Protein 4WNO (pdb70)

CATH classification: 3.30.200.20 (+1 more: 1.10.510.10)

InterPro domains:
  IPR000719 Protein kinase domain [PF00069] (17-278)
  IPR000719 Protein kinase domain [PS50011] (16-278)
  IPR000719 Protein kinase domain [SM00220] (16-278)
  IPR008271 Serine/threonine-protein kinase, active site [PS00108] (134-146)
  IPR011009 Protein kinase-like domain superfamily [SSF56112] (16-325)
  IPR016237 Serine/threonine-protein kinase, Ulk1/Ulk2 [PIRSF000580] (1-1050)
  IPR017441 Protein kinase, ATP binding site [PS00107] (22-46)
  IPR022708 Serine/threonine-protein kinase Atg1-like, tMIT domain [PF12063] (876-960)
  IPR045269 Serine/threonine-protein kinase Atg1-like [PTHR24348] (6-987)
  IPR048941 ATG1-like, MIT domain 2 [PF21127] (972-1044)

Solvent-accessible surface area: 13856 Å² total

Structure (mmCIF, N/CA/C/O backbone):
data_4WNO
#
_entry.id   4WNO
#
_cell.length_a   66.780
_cell.length_b   66.780
_cell.length_c   116.230
_cell.angle_alpha   90.00
_cell.angle_beta   90.00
_cell.angle_gamma   90.00
#
_symmetry.space_group_name_H-M   'P 42 21 2'
#
loop_
_entity.id
_entity.type
_entity.pdbx_description
1 polymer 'Serine/threonine-protein kinase ULK1'
2 non-polymer N~2~-(4-aminophenyl)-N~4~-(5-cyclopropyl-1H-pyrazol-3-yl)quinazoline-2,4-diamine
3 wa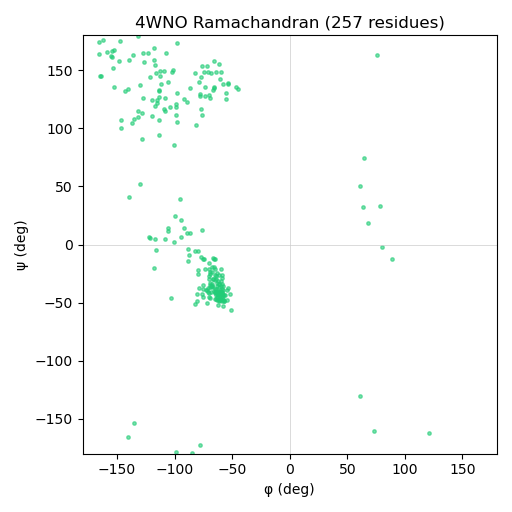ter water
#
loop_
_atom_site.group_PDB
_atom_site.id
_atom_site.type_symbol
_atom_site.label_atom_id
_atom_site.label_alt_id
_atom_site.label_comp_id
_atom_site.label_asym_id
_atom_site.label_entity_id
_atom_site.label_seq_id
_atom_site.pdbx_PDB_ins_code
_atom_site.Cartn_x
_atom_site.Cartn_y
_atom_site.Cartn_z
_atom_site.occupancy
_atom_site.B_iso_or_equiv
_atom_site.auth_seq_id
_atom_site.auth_comp_id
_atom_site.auth_asym_id
_atom_site.auth_atom_id
_atom_site.pdbx_PDB_model_num
ATOM 1 N N . THR A 1 12 ? 1.959 -55.075 -3.996 1.00 39.32 8 THR A N 1
ATOM 2 C CA . THR A 1 12 ? 0.802 -55.143 -4.889 1.00 38.02 8 THR A CA 1
ATOM 3 C C . THR A 1 12 ? -0.509 -55.088 -4.123 1.00 35.54 8 THR A C 1
ATOM 4 O O . THR A 1 12 ? -0.730 -55.867 -3.191 1.00 37.87 8 THR A O 1
ATOM 8 N N . GLU A 1 13 ? -1.384 -54.176 -4.529 1.00 31.86 9 GLU A N 1
ATOM 9 C CA . GLU A 1 13 ? -2.673 -54.025 -3.874 1.00 30.32 9 GLU A CA 1
ATOM 10 C C . GLU A 1 13 ? -3.798 -54.430 -4.813 1.00 27.15 9 GLU A C 1
ATOM 11 O O . GLU A 1 13 ? -3.720 -54.230 -6.026 1.00 23.66 9 GLU A O 1
ATOM 17 N N . THR A 1 14 ? -4.838 -55.024 -4.248 1.00 27.90 10 THR A N 1
ATOM 18 C CA . THR A 1 14 ? -5.936 -55.508 -5.058 1.00 26.03 10 THR A CA 1
ATOM 19 C C . THR A 1 14 ? -7.241 -54.858 -4.629 1.00 24.25 10 THR A C 1
ATOM 20 O O . THR A 1 14 ? -7.471 -54.592 -3.444 1.00 27.25 10 THR A O 1
ATOM 24 N N . VAL A 1 15 ? -8.080 -54.597 -5.617 1.00 20.19 11 VAL A N 1
ATOM 25 C CA . VAL A 1 15 ? -9.425 -54.097 -5.406 1.00 18.03 11 VAL A CA 1
ATOM 26 C C . VAL A 1 15 ? -10.339 -54.860 -6.348 1.00 16.86 11 VAL A C 1
ATOM 27 O O . VAL A 1 15 ? -10.331 -54.624 -7.550 1.00 18.22 11 VAL A O 1
ATOM 31 N N . GLY A 1 16 ? -11.105 -55.804 -5.807 1.00 20.68 12 GLY A N 1
ATOM 32 C CA . GLY A 1 16 ? -11.946 -56.616 -6.662 1.00 21.08 12 GLY A CA 1
ATOM 33 C C . GLY A 1 16 ? -11.104 -57.392 -7.662 1.00 19.73 12 GLY A C 1
ATOM 34 O O . GLY A 1 16 ? -10.128 -58.054 -7.291 1.00 24.12 12 GLY A O 1
ATOM 35 N N . LYS A 1 17 ? -11.492 -57.304 -8.924 1.00 19.80 13 LYS A N 1
ATOM 36 C CA . LYS A 1 17 ? -10.816 -58.016 -9.998 1.00 23.40 13 LYS A CA 1
ATOM 37 C C . LYS A 1 17 ? -9.631 -57.231 -10.545 1.00 19.04 13 LYS A C 1
ATOM 38 O O . LYS A 1 17 ? -9.068 -57.605 -11.570 1.00 22.07 13 LYS A O 1
ATOM 44 N N . PHE A 1 18 ? -9.256 -56.148 -9.862 1.00 16.95 14 PHE A N 1
ATOM 45 C CA . PHE A 1 18 ? -8.166 -55.286 -10.324 1.00 15.85 14 PHE A CA 1
ATOM 46 C C . PHE A 1 18 ? -6.993 -55.233 -9.351 1.00 20.14 14 PHE A C 1
ATOM 47 O O . PHE A 1 18 ? -7.136 -55.530 -8.164 1.00 19.57 14 PHE A O 1
ATOM 55 N N . GLU A 1 19 ? -5.828 -54.857 -9.863 1.00 20.21 15 GLU A N 1
ATOM 56 C CA . GLU A 1 19 ? -4.644 -54.723 -9.033 1.00 20.53 15 GLU A CA 1
ATOM 57 C C . GLU A 1 19 ? -3.854 -53.485 -9.441 1.00 20.95 15 GLU A C 1
ATOM 58 O O . GLU A 1 19 ? -4.008 -52.972 -10.556 1.00 18.70 15 GLU A O 1
ATOM 64 N N . PHE A 1 20 ? -3.026 -53.007 -8.518 1.00 19.79 16 PHE A N 1
ATOM 65 C CA . PHE A 1 20 ? -2.222 -51.816 -8.743 1.00 19.71 16 PHE A CA 1
ATOM 66 C C . PHE A 1 20 ? -1.145 -51.731 -7.674 1.00 24.10 16 PHE A C 1
ATOM 67 O O . PHE A 1 20 ? -1.122 -52.526 -6.733 1.00 24.45 16 PHE A O 1
ATOM 75 N N . SER A 1 21 ? -0.265 -50.751 -7.821 1.00 28.45 17 SER A N 1
ATOM 76 C CA . SER A 1 21 ? 0.791 -50.501 -6.853 1.00 32.66 17 SER A CA 1
ATOM 77 C C . SER A 1 21 ? 1.190 -49.043 -6.928 1.00 32.73 17 SER A C 1
ATOM 78 O O . SER A 1 21 ? 0.848 -48.351 -7.882 1.00 33.52 17 SER A O 1
ATOM 81 N N . ARG A 1 22 ? 1.932 -48.582 -5.933 1.00 31.72 18 ARG A N 1
ATOM 82 C CA . ARG A 1 22 ? 2.399 -47.211 -5.933 1.00 35.46 18 ARG A CA 1
ATOM 83 C C . ARG A 1 22 ? 3.564 -47.022 -6.899 1.00 34.72 18 ARG A C 1
ATOM 84 O O . ARG A 1 22 ? 4.228 -45.993 -6.875 1.00 40.56 18 ARG A O 1
ATOM 92 N N . LYS A 1 23 ? 3.805 -48.011 -7.756 1.00 33.13 19 LYS A N 1
ATOM 93 C CA . LYS A 1 23 ? 4.928 -47.952 -8.693 1.00 39.11 19 LYS A CA 1
ATOM 94 C C . LYS A 1 23 ? 4.726 -46.895 -9.777 1.00 34.93 19 LYS A C 1
ATOM 95 O O . LYS A 1 23 ? 5.641 -46.125 -10.081 1.00 37.29 19 LYS A O 1
ATOM 101 N N . ASP A 1 24 ? 3.536 -46.867 -10.367 1.00 30.53 20 ASP A N 1
ATOM 102 C CA . ASP A 1 24 ? 3.283 -45.963 -11.481 1.00 31.22 20 ASP A CA 1
ATOM 103 C C . ASP A 1 24 ? 2.266 -44.896 -11.103 1.00 26.06 20 ASP A C 1
ATOM 104 O O . ASP A 1 24 ? 1.056 -45.098 -11.198 1.00 26.11 20 ASP A O 1
ATOM 109 N N . LEU A 1 25 ? 2.784 -43.759 -10.666 1.00 28.56 21 LEU A N 1
ATOM 110 C CA . LEU A 1 25 ? 1.971 -42.612 -10.302 1.00 25.99 21 LEU A CA 1
ATOM 111 C C . LEU A 1 25 ? 1.473 -41.884 -11.540 1.00 24.86 21 LEU A C 1
ATOM 112 O O . LEU A 1 25 ? 2.274 -41.360 -12.325 1.00 27.76 21 LEU A O 1
ATOM 117 N N . ILE A 1 26 ? 0.160 -41.857 -11.717 1.00 23.92 22 ILE A N 1
ATOM 118 C CA . ILE A 1 26 ? -0.452 -41.122 -12.811 1.00 25.91 22 ILE A CA 1
ATOM 119 C C . ILE A 1 26 ? -0.542 -39.653 -12.442 1.00 30.92 22 ILE A C 1
ATOM 120 O O . ILE A 1 26 ? -0.259 -38.771 -13.253 1.00 33.97 22 ILE A O 1
ATOM 125 N N . GLY A 1 27 ? -0.926 -39.396 -11.201 1.00 27.01 23 GLY A N 1
ATOM 126 C CA . GLY A 1 27 ? -1.065 -38.037 -10.728 1.00 29.62 23 GLY A CA 1
ATOM 127 C C . GLY A 1 27 ? -1.147 -37.959 -9.220 1.00 28.23 23 GLY A C 1
ATOM 128 O O . GLY A 1 27 ? -1.710 -38.839 -8.556 1.00 25.38 23 GLY A O 1
ATOM 129 N N . HIS A 1 28 ? -0.567 -36.896 -8.680 1.00 31.80 24 HIS A N 1
ATOM 130 C CA . HIS A 1 28 ? -0.613 -36.633 -7.254 1.00 30.10 24 HIS A CA 1
ATOM 131 C C . HIS A 1 28 ? -1.400 -35.349 -7.023 1.00 32.07 24 HIS A C 1
ATOM 132 O O . HIS A 1 28 ? -1.054 -34.299 -7.569 1.00 37.54 24 HIS A O 1
ATOM 139 N N . GLY A 1 29 ? -2.480 -35.439 -6.251 1.00 27.89 25 GLY A N 1
ATOM 140 C CA . GLY A 1 29 ? -3.283 -34.272 -5.926 1.00 26.45 25 GLY A CA 1
ATOM 141 C C . GLY A 1 29 ? -3.467 -34.152 -4.426 1.00 25.72 25 GLY A C 1
ATOM 142 O O . GLY A 1 29 ? -3.231 -35.117 -3.698 1.00 23.63 25 GLY A O 1
ATOM 143 N N . ALA A 1 30 ? -3.901 -32.980 -3.968 1.00 25.66 26 ALA A N 1
ATOM 144 C CA . ALA A 1 30 ? -4.129 -32.766 -2.541 1.00 26.56 26 ALA A CA 1
ATOM 145 C C . ALA A 1 30 ? -5.172 -33.731 -1.977 1.00 25.15 26 ALA A C 1
ATOM 146 O O . ALA A 1 30 ? -5.090 -34.129 -0.816 1.00 26.36 26 ALA A O 1
ATOM 148 N N . PHE A 1 31 ? -6.134 -34.128 -2.804 1.00 20.61 27 PHE A N 1
ATOM 149 C CA . PHE A 1 31 ? -7.279 -34.882 -2.303 1.00 19.26 27 PHE A CA 1
ATOM 150 C C . PHE A 1 31 ? -7.445 -36.239 -2.957 1.00 16.13 27 PHE A C 1
ATOM 151 O O . PHE A 1 31 ? -8.426 -36.939 -2.709 1.00 17.86 27 PHE A O 1
ATOM 159 N N . ALA A 1 32 ? -6.480 -36.612 -3.789 1.00 16.84 28 ALA A N 1
ATOM 160 C CA . ALA A 1 32 ? -6.430 -37.959 -4.336 1.00 15.82 28 ALA A CA 1
ATOM 161 C C . ALA A 1 32 ? -5.079 -38.245 -4.950 1.00 16.56 28 ALA A C 1
ATOM 162 O O . ALA A 1 32 ? -4.463 -37.368 -5.554 1.00 18.37 28 ALA A O 1
ATOM 164 N N A VAL A 1 33 ? -4.625 -39.483 -4.801 0.57 16.29 29 VAL A N 1
ATOM 165 N N B VAL A 1 33 ? -4.610 -39.476 -4.798 0.43 16.40 29 VAL A N 1
ATOM 166 C CA A VAL A 1 33 ? -3.436 -39.955 -5.499 0.57 17.59 29 VAL A CA 1
ATOM 167 C CA B VAL A 1 33 ? -3.430 -39.916 -5.530 0.43 17.64 29 VAL A CA 1
ATOM 168 C C A VAL A 1 33 ? -3.862 -41.050 -6.466 0.57 17.29 29 VAL A C 1
ATOM 169 C C B VAL A 1 33 ? -3.844 -41.046 -6.461 0.43 17.29 29 VAL A C 1
ATOM 170 O O A VAL A 1 33 ? -4.591 -41.966 -6.083 0.57 18.42 29 VAL A O 1
ATOM 171 O O B VAL A 1 33 ? -4.550 -41.972 -6.055 0.43 18.10 29 VAL A O 1
ATOM 178 N N . VAL A 1 34 ? -3.411 -40.962 -7.713 1.00 16.15 30 VAL A N 1
ATOM 179 C CA . VAL A 1 34 ? -3.903 -41.866 -8.749 1.00 15.57 30 VAL A CA 1
ATOM 180 C C . VAL A 1 34 ? -2.777 -42.735 -9.296 1.00 16.04 30 VAL A C 1
ATOM 181 O O . VAL A 1 34 ? -1.755 -42.222 -9.732 1.00 17.41 30 VAL A O 1
ATOM 185 N N . PHE A 1 35 ? -2.965 -44.054 -9.238 1.00 17.26 31 PHE A N 1
ATOM 186 C CA . PHE A 1 35 ? -1.959 -44.998 -9.714 1.00 19.00 31 PHE A CA 1
ATOM 187 C C . PHE A 1 35 ? -2.491 -45.795 -10.876 1.00 18.34 31 PHE A C 1
ATOM 188 O O . PHE A 1 35 ? -3.687 -46.077 -10.942 1.00 19.17 31 PHE A O 1
ATOM 196 N N . LYS A 1 36 ? -1.611 -46.166 -11.798 1.00 18.14 32 LYS A N 1
ATOM 197 C CA . LYS A 1 36 ? -2.028 -47.038 -12.885 1.00 17.84 32 LYS A CA 1
ATOM 198 C C . LYS A 1 36 ? -2.093 -48.483 -12.389 1.00 18.96 32 LYS A C 1
ATOM 199 O O . LYS A 1 36 ? -1.243 -48.930 -11.610 1.00 23.29 32 LYS A O 1
ATOM 205 N N . GLY A 1 37 ? -3.121 -49.199 -12.829 1.00 17.42 33 GLY A N 1
ATOM 206 C CA . GLY A 1 37 ? -3.283 -50.603 -12.495 1.00 15.62 33 GLY A CA 1
ATOM 207 C C . GLY A 1 37 ? -3.793 -51.397 -13.680 1.00 16.76 33 GLY A C 1
ATOM 208 O O . GLY A 1 37 ? -3.767 -50.929 -14.829 1.00 18.01 33 GLY A O 1
ATOM 209 N N . ARG A 1 38 ? -4.252 -52.613 -13.407 1.00 16.84 34 ARG A N 1
ATOM 210 C CA . ARG A 1 38 ? -4.737 -53.491 -14.464 1.00 18.59 34 ARG A CA 1
ATOM 211 C C . ARG A 1 38 ? -5.738 -54.494 -13.926 1.00 19.59 34 ARG A C 1
ATOM 212 O O . ARG A 1 38 ? -5.797 -54.756 -12.727 1.00 20.96 34 ARG A O 1
ATOM 220 N N . HIS A 1 39 ? -6.515 -55.062 -14.838 1.00 19.62 35 HIS A N 1
ATOM 221 C CA . HIS A 1 39 ? -7.352 -56.207 -14.531 1.00 20.88 35 HIS A CA 1
ATOM 222 C C . HIS A 1 39 ? -6.460 -57.415 -14.196 1.00 23.78 35 HIS A C 1
ATOM 223 O O . HIS A 1 39 ? -5.471 -57.669 -14.880 1.00 22.71 35 HIS A O 1
ATOM 230 N N . ARG A 1 40 ? -6.795 -58.141 -13.132 1.00 22.64 36 ARG A N 1
ATOM 231 C CA . ARG A 1 40 ? -5.942 -59.215 -12.623 1.00 25.41 36 ARG A CA 1
ATOM 232 C C . ARG A 1 40 ? -5.896 -60.410 -13.572 1.00 27.60 36 ARG A C 1
ATOM 233 O O . ARG A 1 40 ? -4.950 -61.199 -13.549 1.00 30.31 36 ARG A O 1
ATOM 241 N N . ALA A 1 41 ? -6.929 -60.539 -14.398 1.00 28.46 37 ALA A N 1
ATOM 242 C CA . ALA A 1 41 ? -7.026 -61.643 -15.345 1.00 33.04 37 ALA A CA 1
ATOM 243 C C . ALA A 1 41 ? -6.672 -61.205 -16.767 1.00 33.11 37 ALA A C 1
ATOM 244 O O . ALA A 1 41 ? -5.924 -61.892 -17.472 1.00 36.12 37 ALA A O 1
ATOM 246 N N . ALA A 1 42 ? -7.229 -60.074 -17.188 1.00 30.59 38 ALA A N 1
ATOM 247 C CA . ALA A 1 42 ? -6.923 -59.497 -18.491 1.00 31.17 38 ALA A CA 1
ATOM 248 C C . ALA A 1 42 ? -5.925 -58.359 -18.325 1.00 28.95 38 ALA A C 1
ATOM 249 O O . ALA A 1 42 ? -6.311 -57.195 -18.215 1.00 24.13 38 ALA A O 1
ATOM 251 N N . HIS A 1 43 ? -4.641 -58.699 -18.302 1.00 30.80 39 HIS A N 1
ATOM 252 C CA . HIS A 1 43 ? -3.591 -57.735 -17.981 1.00 30.97 39 HIS A CA 1
ATOM 253 C C . HIS A 1 43 ? -3.543 -56.527 -18.910 1.00 28.21 39 HIS A C 1
ATOM 254 O O . HIS A 1 43 ? -3.083 -55.457 -18.511 1.00 29.55 39 HIS A O 1
ATOM 261 N N . ASP A 1 44 ? -4.017 -56.691 -20.142 1.00 28.76 40 ASP A N 1
ATOM 262 C CA . ASP A 1 44 ? -3.966 -55.597 -21.111 1.00 29.37 40 ASP A CA 1
ATOM 263 C C . ASP A 1 44 ? -5.051 -54.556 -20.858 1.00 27.15 40 ASP A C 1
ATOM 264 O O . ASP A 1 44 ? -5.032 -53.464 -21.445 1.00 27.32 40 ASP A O 1
ATOM 269 N N . LEU A 1 45 ? -5.997 -54.884 -19.981 1.00 24.47 41 LEU A N 1
ATOM 270 C CA . LEU A 1 45 ? -6.994 -53.904 -19.578 1.00 21.55 41 LEU A CA 1
ATOM 271 C C . LEU A 1 45 ? -6.409 -52.993 -18.508 1.00 20.65 41 LEU A C 1
ATOM 272 O O . LEU A 1 45 ? -6.301 -53.380 -17.347 1.00 21.44 41 LEU A O 1
ATOM 277 N N . GLU A 1 46 ? -6.037 -51.783 -18.910 1.00 19.24 42 GLU A N 1
ATOM 278 C CA . GLU A 1 46 ? -5.481 -50.806 -17.981 1.00 16.92 42 GLU A CA 1
ATOM 279 C C . GLU A 1 46 ? -6.567 -50.066 -17.206 1.00 15.33 42 GLU A C 1
ATOM 280 O O . GLU A 1 46 ? -7.660 -49.830 -17.727 1.00 15.61 42 GLU A O 1
ATOM 286 N N . VAL A 1 47 ? -6.246 -49.696 -15.971 1.00 15.06 43 VAL A N 1
ATOM 287 C CA . VAL A 1 47 ? -7.125 -48.851 -15.156 1.00 15.20 43 VAL A CA 1
ATOM 288 C C . VAL A 1 47 ? -6.334 -47.766 -14.453 1.00 16.12 43 VAL A C 1
ATOM 289 O O . VAL A 1 47 ? -5.112 -47.841 -14.354 1.00 16.69 43 VAL A O 1
ATOM 293 N N . ALA A 1 48 ? -7.045 -46.750 -13.972 1.00 13.96 44 ALA A N 1
ATOM 294 C CA . ALA A 1 48 ? -6.474 -45.750 -13.073 1.00 13.27 44 ALA A CA 1
ATOM 295 C C . ALA A 1 48 ? -7.158 -45.908 -11.728 1.00 13.28 44 ALA A C 1
ATOM 296 O O . ALA A 1 48 ? -8.386 -45.908 -11.652 1.00 14.73 44 ALA A O 1
ATOM 298 N N . VAL A 1 49 ? -6.378 -46.054 -10.664 1.00 11.12 45 VAL A N 1
ATOM 299 C CA . VAL A 1 49 ? -6.976 -46.252 -9.347 1.00 12.55 45 VAL A CA 1
ATOM 300 C C . VAL A 1 49 ? -6.767 -45.010 -8.508 1.00 12.79 45 VAL A C 1
ATOM 301 O O . VAL A 1 49 ? -5.622 -44.632 -8.228 1.00 14.23 45 VAL A O 1
ATOM 305 N N . LYS A 1 50 ? -7.869 -44.361 -8.130 1.00 11.18 46 LYS A N 1
ATOM 306 C CA . LYS A 1 50 ? -7.822 -43.204 -7.247 1.00 13.45 46 LYS A CA 1
ATOM 307 C C . LYS A 1 50 ? -7.841 -43.664 -5.803 1.00 15.00 46 LYS A C 1
ATOM 308 O O . LYS A 1 50 ? -8.645 -44.521 -5.416 1.00 16.03 46 LYS A O 1
ATOM 314 N N . CYS A 1 51 ? -6.962 -43.075 -5.002 1.00 15.25 47 CYS A N 1
ATOM 315 C CA . CYS A 1 51 ? -6.785 -43.442 -3.597 1.00 16.73 47 CYS A CA 1
ATOM 316 C C . CYS A 1 51 ? -6.808 -42.198 -2.725 1.00 15.37 47 CYS A C 1
ATOM 317 O O . CYS A 1 51 ? -6.539 -41.103 -3.210 1.00 14.88 47 CYS A O 1
ATOM 320 N N A ILE A 1 52 ? -7.099 -42.376 -1.440 0.31 17.66 48 ILE A N 1
ATOM 321 N N B ILE A 1 52 ? -7.110 -42.371 -1.440 0.69 17.82 48 ILE A N 1
ATOM 322 C CA A ILE A 1 52 ? -7.042 -41.278 -0.483 0.31 18.91 48 ILE A CA 1
ATOM 323 C CA B ILE A 1 52 ? -7.053 -41.262 -0.494 0.69 18.90 48 ILE A CA 1
ATOM 324 C C A ILE A 1 52 ? -5.658 -40.637 -0.437 0.31 19.79 48 ILE A C 1
ATOM 325 C C B ILE A 1 52 ? -5.666 -40.634 -0.451 0.69 19.39 48 ILE A C 1
ATOM 326 O O A ILE A 1 52 ? -4.644 -41.327 -0.533 0.31 21.61 48 ILE A O 1
ATOM 327 O O B ILE A 1 52 ? -4.657 -41.328 -0.565 0.69 22.31 48 ILE A O 1
ATOM 336 N N . ASN A 1 53 ? -5.617 -39.315 -0.307 1.00 20.00 49 ASN A N 1
ATOM 337 C CA . ASN A 1 53 ? -4.381 -38.650 0.076 1.00 21.62 49 ASN A CA 1
ATOM 338 C C . ASN A 1 53 ? -4.445 -38.543 1.591 1.00 23.62 49 ASN A C 1
ATOM 339 O O . ASN A 1 53 ? -5.296 -37.842 2.131 1.00 24.03 49 ASN A O 1
ATOM 344 N N . LYS A 1 54 ? -3.563 -39.256 2.282 1.00 25.95 50 LYS A N 1
ATOM 345 C CA . LYS A 1 54 ? -3.651 -39.334 3.736 1.00 27.82 50 LYS A CA 1
ATOM 346 C C . LYS A 1 54 ? -3.195 -38.049 4.436 1.00 28.03 50 LYS A C 1
ATOM 347 O O . LYS A 1 54 ? -3.427 -37.877 5.631 1.00 29.84 50 LYS A O 1
ATOM 353 N N . LYS A 1 55 ? -2.560 -37.148 3.694 1.00 28.87 51 LYS A N 1
ATOM 354 C CA . LYS A 1 55 ? -2.175 -35.854 4.250 1.00 31.96 51 LYS A CA 1
ATOM 355 C C . LYS A 1 55 ? -3.398 -34.952 4.426 1.00 31.02 51 LYS A C 1
ATOM 356 O O . LYS A 1 55 ? -3.368 -33.997 5.202 1.00 33.86 51 LYS A O 1
ATOM 362 N N . ASN A 1 56 ? -4.466 -35.264 3.695 1.00 25.95 52 ASN A N 1
ATOM 363 C CA . ASN A 1 56 ? -5.736 -34.546 3.803 1.00 25.76 52 ASN A CA 1
ATOM 364 C C . ASN A 1 56 ? -6.866 -35.545 3.965 1.00 21.91 52 ASN A C 1
ATOM 365 O O . ASN A 1 56 ? -7.851 -35.513 3.223 1.00 21.22 52 ASN A O 1
ATOM 370 N N . LEU A 1 57 ? -6.703 -36.431 4.944 1.00 23.00 53 LEU A N 1
ATOM 371 C CA . LEU A 1 57 ? -7.527 -37.624 5.090 1.00 22.76 53 LEU A CA 1
ATOM 372 C C . LEU A 1 57 ? -9.030 -37.371 5.054 1.00 22.68 53 LEU A C 1
ATOM 373 O O . LEU A 1 57 ? -9.731 -37.953 4.236 1.00 21.06 53 LEU A O 1
ATOM 378 N N . ALA A 1 58 ? -9.524 -36.507 5.935 1.00 24.79 54 ALA A N 1
ATOM 379 C CA . ALA A 1 58 ? -10.962 -36.258 6.026 1.00 25.35 54 ALA A CA 1
ATOM 380 C C . ALA A 1 58 ? -11.550 -35.763 4.707 1.00 22.89 54 ALA A C 1
ATOM 381 O O . ALA A 1 58 ? -12.520 -36.331 4.197 1.00 20.58 54 ALA A O 1
ATOM 383 N N . LYS A 1 59 ? -10.970 -34.709 4.140 1.00 22.22 55 LYS A N 1
ATOM 384 C CA . LYS A 1 59 ? -11.515 -34.142 2.918 1.00 20.37 55 LYS A CA 1
ATOM 385 C C . LYS A 1 59 ? -11.348 -35.088 1.732 1.00 17.85 55 LYS A C 1
ATOM 386 O O . LYS A 1 59 ? -12.261 -35.238 0.917 1.00 17.37 55 LYS A O 1
ATOM 392 N N . SER A 1 60 ? -10.191 -35.739 1.643 1.00 18.98 56 SER A N 1
ATOM 393 C CA . SER A 1 60 ? -9.962 -36.719 0.582 1.00 18.87 56 SER A CA 1
ATOM 394 C C . SER A 1 60 ? -11.018 -37.823 0.625 1.00 17.95 56 SER A C 1
ATOM 395 O O . SER A 1 60 ? -11.626 -38.175 -0.397 1.00 16.31 56 SER A O 1
ATOM 398 N N . GLN A 1 61 ? -11.236 -38.366 1.815 1.00 19.29 57 GLN A N 1
ATOM 399 C CA . GLN A 1 61 ? -12.234 -39.405 2.001 1.00 18.01 57 GLN A CA 1
ATOM 400 C C . GLN A 1 61 ? -13.626 -38.925 1.601 1.00 18.47 57 GLN A C 1
ATOM 401 O O . GLN A 1 61 ? -14.375 -39.645 0.949 1.00 20.35 57 GLN A O 1
ATOM 407 N N . THR A 1 62 ? -13.959 -37.695 1.981 1.00 16.72 58 THR A N 1
ATOM 408 C CA . THR A 1 62 ? -15.247 -37.102 1.646 1.00 18.91 58 THR A CA 1
ATOM 409 C C . THR A 1 62 ? -15.422 -36.949 0.136 1.00 16.93 58 THR A C 1
ATOM 410 O O . THR A 1 62 ? -16.463 -37.318 -0.418 1.00 17.09 58 THR A O 1
ATOM 414 N N . LEU A 1 63 ? -14.406 -36.405 -0.533 1.00 15.93 59 LEU A N 1
ATOM 415 C CA . LEU A 1 63 ? -14.510 -36.125 -1.968 1.00 16.17 59 LEU A CA 1
ATOM 416 C C . LEU A 1 63 ? -14.548 -37.416 -2.784 1.00 15.82 59 LEU A C 1
ATOM 417 O O . LEU A 1 63 ? -15.273 -37.509 -3.777 1.00 15.89 59 LEU A O 1
ATOM 422 N N . LEU A 1 64 ? -13.796 -38.426 -2.356 1.00 13.11 60 LEU A N 1
ATOM 423 C CA . LEU A 1 64 ? -13.798 -39.676 -3.119 1.00 13.06 60 LEU A CA 1
ATOM 424 C C . LEU A 1 64 ? -15.133 -40.386 -2.937 1.00 14.18 60 LEU A C 1
ATOM 425 O O . LEU A 1 64 ? -15.661 -40.985 -3.873 1.00 13.49 60 LEU A O 1
ATOM 430 N N . GLY A 1 65 ? -15.690 -40.312 -1.734 1.00 14.45 61 GLY A N 1
ATOM 431 C CA . GLY A 1 65 ? -17.007 -40.865 -1.478 1.00 16.32 61 GLY A CA 1
ATOM 432 C C . GLY A 1 65 ? -18.074 -40.179 -2.314 1.00 15.91 61 GLY A C 1
ATOM 433 O O . GLY A 1 65 ? -18.965 -40.839 -2.859 1.00 16.37 61 GLY A O 1
ATOM 434 N N . LYS A 1 66 ? -17.991 -38.855 -2.409 1.00 15.24 62 LYS A N 1
ATOM 435 C CA . LYS A 1 66 ? -18.950 -38.100 -3.205 1.00 16.14 62 LYS A CA 1
ATOM 436 C C . LYS A 1 66 ? -18.835 -38.487 -4.667 1.00 14.64 62 LYS A C 1
ATOM 437 O O . LYS A 1 66 ? -19.840 -38.638 -5.364 1.00 16.18 62 LYS A O 1
ATOM 443 N N . GLU A 1 67 ? -17.608 -38.662 -5.134 1.00 13.82 63 GLU A N 1
ATOM 444 C CA . GLU A 1 67 ? -17.390 -39.010 -6.528 1.00 12.84 63 GLU A CA 1
ATOM 445 C C . GLU A 1 67 ? -17.990 -40.377 -6.870 1.00 12.73 63 GLU A C 1
ATOM 446 O O . GLU A 1 67 ? -18.589 -40.542 -7.930 1.00 13.53 63 GLU A O 1
ATOM 452 N N . ILE A 1 68 ? -17.840 -41.349 -5.974 1.00 12.83 64 ILE A N 1
ATOM 453 C CA . ILE A 1 68 ? -18.472 -42.652 -6.162 1.00 13.73 64 ILE A CA 1
ATOM 454 C C . ILE A 1 68 ? -19.989 -42.497 -6.304 1.00 13.93 64 ILE A C 1
ATOM 455 O O . ILE A 1 68 ? -20.590 -43.063 -7.220 1.00 14.70 64 ILE A O 1
ATOM 460 N N . LYS A 1 69 ? -20.596 -41.720 -5.406 1.00 14.63 65 LYS A N 1
ATOM 461 C CA . LYS A 1 69 ? -22.048 -41.548 -5.386 1.00 16.69 65 LYS A CA 1
ATOM 462 C C . LYS A 1 69 ? -22.572 -40.989 -6.702 1.00 14.83 65 LYS A C 1
ATOM 463 O O . LYS A 1 69 ? -23.640 -41.381 -7.174 1.00 18.34 65 LYS A O 1
ATOM 469 N N . ILE A 1 70 ? -21.815 -40.073 -7.296 1.00 13.74 66 ILE A N 1
ATOM 470 C CA . ILE A 1 70 ? -22.210 -39.449 -8.560 1.00 13.41 66 ILE A CA 1
ATOM 471 C C . ILE A 1 70 ? -21.882 -40.353 -9.764 1.00 12.46 66 ILE A C 1
ATOM 472 O O . ILE A 1 70 ? -22.750 -40.602 -10.602 1.00 15.35 66 ILE A O 1
ATOM 477 N N . LEU A 1 71 ? -20.655 -40.875 -9.835 1.00 10.92 67 LEU A N 1
ATOM 478 C CA . LEU A 1 71 ? -20.217 -41.645 -11.008 1.00 10.91 67 LEU A CA 1
ATOM 479 C C . LEU A 1 71 ? -20.882 -43.000 -11.159 1.00 15.25 67 LEU A C 1
ATOM 480 O O . LEU A 1 71 ? -20.994 -43.510 -12.273 1.00 17.57 67 LEU A O 1
ATOM 485 N N . LYS A 1 72 ? -21.310 -43.599 -10.051 1.00 15.35 68 LYS A N 1
ATOM 486 C CA . LYS A 1 72 ? -21.985 -44.887 -10.141 1.00 17.74 68 LYS A CA 1
ATOM 487 C C . LYS A 1 72 ? -23.304 -44.716 -10.906 1.00 21.38 68 LYS A C 1
ATOM 488 O O . LYS A 1 72 ? -23.927 -45.700 -11.316 1.00 26.81 68 LYS A O 1
ATOM 494 N N . GLU A 1 73 ? -23.717 -43.466 -11.112 1.00 18.78 69 GLU A N 1
ATOM 495 C CA . GLU A 1 73 ? -24.961 -43.163 -11.822 1.00 19.76 69 GLU A CA 1
ATOM 496 C C . GLU A 1 73 ? -24.762 -42.577 -13.233 1.00 21.28 69 GLU A C 1
ATOM 497 O O . GLU A 1 73 ? -25.745 -42.227 -13.895 1.00 22.68 69 GLU A O 1
ATOM 503 N N . LEU A 1 74 ? -23.517 -42.498 -13.704 1.00 17.80 70 LEU A N 1
ATOM 504 C CA . LEU A 1 74 ? -23.172 -41.778 -14.946 1.00 17.31 70 LEU A CA 1
ATOM 505 C C . LEU A 1 74 ? -22.359 -42.596 -15.951 1.00 20.35 70 LEU A C 1
ATOM 506 O O . LEU A 1 74 ? -21.122 -42.545 -15.943 1.00 28.09 70 LEU A O 1
ATOM 511 N N . LYS A 1 75 ? -23.042 -43.291 -16.849 1.00 13.55 71 LYS A N 1
ATOM 512 C CA . LYS A 1 75 ? -22.366 -44.082 -17.874 1.00 11.89 71 LYS A CA 1
ATOM 513 C C . LYS A 1 75 ? -22.439 -43.366 -19.221 1.00 10.73 71 LYS A C 1
ATOM 514 O O . LYS A 1 75 ? -23.527 -43.123 -19.738 1.00 11.79 71 LYS A O 1
ATOM 520 N N . HIS A 1 76 ? -21.280 -43.014 -19.775 1.00 10.78 72 HIS A N 1
ATOM 521 C CA . HIS A 1 76 ? -21.234 -42.234 -21.008 1.00 10.20 72 HIS A CA 1
ATOM 522 C C . HIS A 1 76 ? -19.834 -42.333 -21.581 1.00 9.98 72 HIS A C 1
ATOM 523 O O . HIS A 1 76 ? -18.868 -42.389 -20.826 1.00 11.26 72 HIS A O 1
ATOM 530 N N . GLU A 1 77 ? -19.704 -42.351 -22.907 1.00 9.20 73 GLU A N 1
ATOM 531 C CA . GLU A 1 77 ? -18.361 -42.378 -23.469 1.00 9.60 73 GLU A CA 1
ATOM 532 C C . GLU A 1 77 ? -17.502 -41.224 -22.950 1.00 11.18 73 GLU A C 1
ATOM 533 O O . GLU A 1 77 ? -16.318 -41.405 -22.703 1.00 13.16 73 GLU A O 1
ATOM 539 N N . ASN A 1 78 ? -18.095 -40.041 -22.801 1.00 9.82 74 ASN A N 1
ATOM 540 C CA . ASN A 1 78 ? -17.314 -38.835 -22.577 1.00 9.63 74 ASN A CA 1
ATOM 541 C C . ASN A 1 78 ? -17.286 -38.441 -21.098 1.00 8.31 74 ASN A C 1
ATOM 542 O O . ASN A 1 78 ? -17.052 -37.293 -20.754 1.00 8.91 74 ASN A O 1
ATOM 547 N N . ILE A 1 79 ? -17.498 -39.446 -20.249 1.00 9.97 75 ILE A N 1
ATOM 548 C CA . ILE A 1 79 ? -17.274 -39.352 -18.795 1.00 10.68 75 ILE A CA 1
ATOM 549 C C . ILE A 1 79 ? -16.383 -40.526 -18.411 1.00 9.47 75 ILE A C 1
ATOM 550 O O . ILE A 1 79 ? -16.710 -41.668 -18.711 1.00 9.98 75 ILE A O 1
ATOM 555 N N . VAL A 1 80 ? -15.256 -40.266 -17.751 1.00 8.46 76 VAL A N 1
ATOM 556 C CA . VAL A 1 80 ? -14.367 -41.349 -17.348 1.00 9.40 76 VAL A CA 1
ATOM 557 C C . VAL A 1 80 ? -15.145 -42.361 -16.516 1.00 10.88 76 VAL A C 1
ATOM 558 O O . VAL A 1 80 ? -15.802 -42.012 -15.551 1.00 13.14 76 VAL A O 1
ATOM 562 N N . ALA A 1 81 ? -15.105 -43.618 -16.944 1.00 10.35 77 ALA A N 1
ATOM 563 C CA . ALA A 1 81 ? -15.951 -44.645 -16.360 1.00 9.26 77 ALA A CA 1
ATOM 564 C C . ALA A 1 81 ? -15.459 -45.139 -15.005 1.00 9.66 77 ALA A C 1
ATOM 565 O O . ALA A 1 81 ? -14.265 -45.256 -14.766 1.00 10.33 77 ALA A O 1
ATOM 567 N N . LEU A 1 82 ? -16.414 -45.441 -14.128 1.00 11.56 78 LEU A N 1
ATOM 568 C CA . LEU A 1 82 ? -16.123 -46.082 -12.845 1.00 11.20 78 LEU A CA 1
ATOM 569 C C . LEU A 1 82 ? -16.376 -47.595 -12.972 1.00 11.80 78 LEU A C 1
ATOM 570 O O . LEU A 1 82 ? -17.530 -48.035 -13.035 1.00 15.30 78 LEU A O 1
ATOM 575 N N . TYR A 1 83 ? -15.304 -48.385 -13.052 1.00 9.71 79 TYR A N 1
ATOM 576 C CA . TYR A 1 83 ? -15.429 -49.827 -13.235 1.00 9.73 79 TYR A CA 1
ATOM 577 C C . TYR A 1 83 ? -15.842 -50.503 -11.927 1.00 12.07 79 TYR A C 1
ATOM 578 O O . TYR A 1 83 ? -16.685 -51.395 -11.914 1.00 13.76 79 TYR A O 1
ATOM 587 N N . ASP A 1 84 ? -15.236 -50.075 -10.827 1.00 12.27 80 ASP A N 1
ATOM 588 C CA . ASP A 1 84 ? -15.568 -50.619 -9.522 1.00 10.46 80 ASP A CA 1
ATOM 589 C C . ASP A 1 84 ? -15.047 -49.633 -8.508 1.00 11.60 80 ASP A C 1
ATOM 590 O O . ASP A 1 84 ? -14.398 -48.648 -8.863 1.00 11.49 80 ASP A O 1
ATOM 595 N N . PHE A 1 85 ? -15.324 -49.904 -7.246 1.00 12.08 81 PHE A N 1
ATOM 596 C CA . PHE A 1 85 ? -14.879 -49.025 -6.179 1.00 10.24 81 PHE A CA 1
ATOM 597 C C . PHE A 1 85 ? -14.859 -49.828 -4.897 1.00 12.75 81 PHE A C 1
ATOM 598 O O . PHE A 1 85 ? -15.430 -50.926 -4.836 1.00 13.31 81 PHE A O 1
ATOM 606 N N . GLN A 1 86 ? -14.208 -49.293 -3.876 1.00 11.69 82 GLN A N 1
ATOM 607 C CA . GLN A 1 86 ? -14.197 -49.959 -2.581 1.00 10.83 82 GLN A CA 1
ATOM 608 C C . GLN A 1 86 ? -14.159 -48.904 -1.490 1.00 10.93 82 GLN A C 1
ATOM 609 O O . GLN A 1 86 ? -13.147 -48.226 -1.297 1.00 13.49 82 GLN A O 1
ATOM 615 N N . GLU A 1 87 ? -15.288 -48.739 -0.807 1.00 11.62 83 GLU A N 1
ATOM 616 C CA . GLU A 1 87 ? -15.397 -47.772 0.259 1.00 14.21 83 GLU A CA 1
ATOM 617 C C . GLU A 1 87 ? -15.454 -48.502 1.593 1.00 14.76 83 GLU A C 1
ATOM 618 O O . GLU A 1 87 ? -16.270 -49.412 1.790 1.00 13.73 83 GLU A O 1
ATOM 624 N N . MET A 1 88 ? -14.558 -48.111 2.491 1.00 14.33 84 MET A N 1
ATOM 625 C CA . MET A 1 88 ? -14.519 -48.622 3.859 1.00 15.40 84 MET A CA 1
ATOM 626 C C . MET A 1 88 ? -14.411 -47.457 4.850 1.00 15.53 84 MET A C 1
ATOM 627 O O . MET A 1 88 ? -14.353 -46.293 4.450 1.00 16.45 84 MET A O 1
ATOM 632 N N . ALA A 1 89 ? -14.379 -47.760 6.141 1.00 15.15 85 ALA A N 1
ATOM 633 C CA . ALA A 1 89 ? -14.322 -46.692 7.133 1.00 16.19 85 ALA A CA 1
ATOM 634 C C . ALA A 1 89 ? -13.069 -45.834 6.990 1.00 18.22 85 ALA A C 1
ATOM 635 O O . ALA A 1 89 ? -13.111 -44.622 7.199 1.00 21.26 85 ALA A O 1
ATOM 637 N N . ASN A 1 90 ? -11.951 -46.457 6.635 1.00 17.99 86 ASN A N 1
ATOM 638 C CA . ASN A 1 90 ? -10.670 -45.761 6.676 1.00 21.43 86 ASN A CA 1
ATOM 639 C C . ASN A 1 90 ? -9.921 -45.709 5.349 1.00 21.57 86 ASN A C 1
ATOM 640 O O . ASN A 1 90 ? -8.779 -45.247 5.295 1.00 23.58 86 ASN A O 1
ATOM 645 N N . SER A 1 91 ? -10.562 -46.174 4.282 1.00 16.53 87 SER A N 1
ATOM 646 C CA . SER A 1 91 ? -9.955 -46.131 2.958 1.00 17.32 87 SER A CA 1
ATOM 647 C C . SER A 1 91 ? -11.027 -46.096 1.880 1.00 14.80 87 SER A C 1
ATOM 648 O O . SER A 1 91 ? -12.135 -46.595 2.076 1.00 15.36 87 SER A O 1
ATOM 651 N N . VAL A 1 92 ? -10.695 -45.495 0.744 1.00 12.55 88 VAL A N 1
ATOM 652 C CA . VAL A 1 92 ? -11.602 -45.430 -0.390 1.00 12.72 88 VAL A CA 1
ATOM 653 C C . VAL A 1 92 ? -10.793 -45.559 -1.671 1.00 13.46 88 VAL A C 1
ATOM 654 O O . VAL A 1 92 ? -9.767 -44.888 -1.832 1.00 14.11 88 VAL A O 1
ATOM 658 N N . TYR A 1 93 ? -11.243 -46.429 -2.572 1.00 12.72 89 TYR A N 1
ATOM 659 C CA . TYR A 1 93 ? -10.586 -46.619 -3.867 1.00 11.71 89 TYR A CA 1
ATOM 660 C C . TYR A 1 93 ? -11.598 -46.536 -4.985 1.00 12.69 89 TYR A C 1
ATOM 661 O O . TYR A 1 93 ? -12.692 -47.091 -4.861 1.00 13.57 89 TYR A O 1
ATOM 670 N N . LEU A 1 94 ? -11.228 -45.848 -6.067 1.00 11.50 90 LEU A N 1
ATOM 671 C CA . LEU A 1 94 ? -12.016 -45.854 -7.298 1.00 10.12 90 LEU A CA 1
ATOM 672 C C . LEU A 1 94 ? -11.205 -46.499 -8.401 1.00 12.37 90 LEU A C 1
ATOM 673 O O . LEU A 1 94 ? -10.087 -46.067 -8.690 1.00 14.91 90 LEU A O 1
ATOM 678 N N . VAL A 1 95 ? -11.770 -47.531 -9.025 1.00 10.53 91 VAL A N 1
ATOM 679 C CA . VAL A 1 95 ? -11.116 -48.181 -10.166 1.00 11.26 91 VAL A CA 1
ATOM 680 C C . VAL A 1 95 ? -11.755 -47.619 -11.423 1.00 10.59 91 VAL A C 1
ATOM 681 O O . VAL A 1 95 ? -12.941 -47.857 -11.691 1.00 9.70 91 VAL A O 1
ATOM 685 N N . MET A 1 96 ? -10.973 -46.848 -12.167 1.00 9.63 92 MET A N 1
ATOM 686 C CA . MET A 1 96 ? -11.511 -46.079 -13.287 1.00 10.81 92 MET A CA 1
ATOM 687 C C . MET A 1 96 ? -10.937 -46.489 -14.614 1.00 10.56 92 MET A C 1
ATOM 688 O O . MET A 1 96 ? -9.843 -47.038 -14.704 1.00 12.43 92 MET A O 1
ATOM 693 N N . GLU A 1 97 ? -11.716 -46.240 -15.655 1.00 9.32 93 GLU A N 1
ATOM 694 C CA . GLU A 1 97 ? -11.223 -46.280 -17.020 1.00 10.09 93 GLU A CA 1
ATOM 695 C C . GLU A 1 97 ? -9.878 -45.559 -17.169 1.00 9.73 93 GLU A C 1
ATOM 696 O O . GLU A 1 97 ? -9.695 -44.444 -16.655 1.00 10.79 93 GLU A O 1
ATOM 702 N N . TYR A 1 98 ? -8.937 -46.200 -17.852 1.00 10.94 94 TYR A N 1
ATOM 703 C CA . TYR A 1 98 ? -7.674 -45.545 -18.166 1.00 10.49 94 TYR A CA 1
ATOM 704 C C . TYR A 1 98 ? -7.775 -44.798 -19.489 1.00 10.15 94 TYR A C 1
ATOM 705 O O . TYR A 1 98 ? -8.077 -45.377 -20.550 1.00 12.85 94 TYR A O 1
ATOM 714 N N . CYS A 1 99 ? -7.500 -43.506 -19.414 1.00 10.30 95 CYS A N 1
ATOM 715 C CA . CYS A 1 99 ? -7.492 -42.638 -20.584 1.00 10.09 95 CYS A CA 1
ATOM 716 C C . CYS A 1 99 ? -6.046 -42.482 -21.035 1.00 11.10 95 CYS A C 1
ATOM 717 O O . CYS A 1 99 ? -5.198 -41.972 -20.287 1.00 12.22 95 CYS A O 1
ATOM 720 N N . ASN A 1 100 ? -5.757 -42.927 -22.255 1.00 9.75 96 ASN A N 1
ATOM 721 C CA . ASN A 1 100 ? -4.364 -43.072 -22.685 1.00 9.54 96 ASN A CA 1
ATOM 722 C C . ASN A 1 100 ? -3.763 -41.873 -23.393 1.00 8.51 96 ASN A C 1
ATOM 723 O O . ASN A 1 100 ? -2.711 -42.001 -24.019 1.00 10.41 96 ASN A O 1
ATOM 728 N N . GLY A 1 101 ? -4.420 -40.712 -23.304 1.00 9.94 97 GLY A N 1
ATOM 729 C CA . GLY A 1 101 ? -4.011 -39.540 -24.063 1.00 8.51 97 GLY A CA 1
ATOM 730 C C . GLY A 1 101 ? -3.573 -38.363 -23.212 1.00 9.46 97 GLY A C 1
ATOM 731 O O . GLY A 1 101 ? -3.273 -37.299 -23.744 1.00 10.03 97 GLY A O 1
ATOM 732 N N . GLY A 1 102 ? -3.516 -38.556 -21.892 1.00 10.09 98 GLY A N 1
ATOM 733 C CA . GLY A 1 102 ? -3.192 -37.451 -20.990 1.00 11.02 98 GLY A CA 1
ATOM 734 C C . GLY A 1 102 ? -4.352 -36.461 -20.865 1.00 10.30 98 GLY A C 1
ATOM 735 O O . GLY A 1 102 ? -5.502 -36.782 -21.163 1.00 11.00 98 GLY A O 1
ATOM 736 N N . ASP A 1 103 ? -4.067 -35.246 -20.415 1.00 8.72 99 ASP A N 1
ATOM 737 C CA . ASP A 1 103 ? -5.138 -34.271 -20.239 1.00 9.85 99 ASP A CA 1
ATOM 738 C C . ASP A 1 103 ? -5.141 -33.161 -21.281 1.00 8.76 99 ASP A C 1
ATOM 739 O O . ASP A 1 103 ? -4.178 -32.959 -22.037 1.00 10.55 99 ASP A O 1
ATOM 744 N N . LEU A 1 104 ? -6.264 -32.459 -21.336 1.00 8.07 100 LEU A N 1
ATOM 745 C CA . LEU A 1 104 ? -6.438 -31.410 -22.327 1.00 9.94 100 LEU A CA 1
ATOM 746 C C . LEU A 1 104 ? -5.554 -30.199 -22.052 1.00 11.51 100 LEU A C 1
ATOM 747 O O . LEU A 1 104 ? -5.135 -29.524 -23.000 1.00 11.20 100 LEU A O 1
ATOM 752 N N . ALA A 1 105 ? -5.241 -29.933 -20.780 1.00 10.31 101 ALA A N 1
ATOM 753 C CA . ALA A 1 105 ? -4.334 -28.837 -20.429 1.00 9.97 101 ALA A CA 1
ATOM 754 C C . ALA A 1 105 ? -3.003 -29.022 -21.134 1.00 10.76 101 ALA A C 1
ATOM 755 O O . ALA A 1 105 ? -2.477 -28.097 -21.756 1.00 11.51 101 ALA A O 1
ATOM 757 N N . ASP A 1 106 ? -2.457 -30.233 -21.052 1.00 9.96 102 ASP A N 1
ATOM 758 C CA . ASP A 1 106 ? -1.165 -30.470 -21.669 1.00 8.14 102 ASP A CA 1
ATOM 759 C C . ASP A 1 106 ? -1.278 -30.455 -23.197 1.00 8.94 102 ASP A C 1
ATOM 760 O O . ASP A 1 106 ? -0.436 -29.872 -23.879 1.00 10.30 102 ASP A O 1
ATOM 765 N N . TYR A 1 107 ? -2.330 -31.069 -23.734 1.00 10.14 103 TYR A N 1
ATOM 766 C CA . TYR A 1 107 ? -2.477 -31.173 -25.179 1.00 10.55 103 TYR A CA 1
ATOM 767 C C . TYR A 1 107 ? -2.638 -29.811 -25.849 1.00 10.16 103 TYR A C 1
ATOM 768 O O . TYR A 1 107 ? -1.978 -29.537 -26.849 1.00 9.51 103 TYR A O 1
ATOM 777 N N . LEU A 1 108 ? -3.512 -28.962 -25.307 1.00 9.64 104 LEU A N 1
ATOM 778 C CA . LEU A 1 108 ? -3.738 -27.668 -25.947 1.00 11.25 104 LEU A CA 1
ATOM 779 C C . LEU A 1 108 ? -2.437 -26.868 -25.930 1.00 10.66 104 LEU A C 1
ATOM 780 O O . LEU A 1 108 ? -2.161 -26.114 -26.858 1.00 10.92 104 LEU A O 1
ATOM 785 N N . HIS A 1 109 ? -1.612 -27.072 -24.902 1.00 9.06 105 HIS A N 1
ATOM 786 C CA . HIS A 1 109 ? -0.331 -26.384 -24.833 1.00 8.91 105 HIS A CA 1
ATOM 787 C C . HIS A 1 109 ? 0.718 -26.981 -25.792 1.00 9.10 105 HIS A C 1
ATOM 788 O O . HIS A 1 109 ? 1.401 -26.245 -26.505 1.00 10.41 105 HIS A O 1
ATOM 795 N N . ALA A 1 110 ? 0.834 -28.304 -25.827 1.00 10.38 106 ALA A N 1
ATOM 796 C CA . ALA A 1 110 ? 1.785 -28.931 -26.743 1.00 10.96 106 ALA A CA 1
ATOM 797 C C . ALA A 1 110 ? 1.517 -28.548 -28.200 1.00 12.01 106 ALA A C 1
ATOM 798 O O . ALA A 1 110 ? 2.461 -28.379 -28.977 1.00 13.65 106 ALA A O 1
ATOM 800 N N . MET A 1 111 ? 0.242 -28.401 -28.564 1.00 15.15 107 MET A N 1
ATOM 801 C CA . MET A 1 111 ? -0.137 -28.053 -29.931 1.00 13.64 107 MET A CA 1
ATOM 802 C C . MET A 1 111 ? 0.009 -26.576 -30.261 1.00 16.06 107 MET A C 1
ATOM 803 O O . MET A 1 111 ? -0.169 -26.191 -31.410 1.00 16.33 107 MET A O 1
ATOM 808 N N . ARG A 1 112 ? 0.342 -25.757 -29.264 1.00 14.40 108 ARG A N 1
ATOM 809 C CA . ARG A 1 112 ? 0.361 -24.296 -29.405 1.00 14.93 108 ARG A CA 1
ATOM 810 C C . ARG A 1 112 ? -1.038 -23.777 -29.763 1.00 15.83 108 ARG A C 1
ATOM 811 O O . ARG A 1 112 ? -1.211 -22.969 -30.692 1.00 16.43 108 ARG A O 1
ATOM 819 N N . THR A 1 113 ? -2.006 -24.223 -28.968 1.00 13.85 109 THR A N 1
ATOM 820 C CA . THR A 1 113 ? -3.454 -24.005 -29.127 1.00 12.23 109 THR A CA 1
ATOM 821 C C . THR A 1 113 ? -4.005 -24.897 -30.233 1.00 11.70 109 THR A C 1
ATOM 822 O O . THR A 1 113 ? -3.260 -25.489 -31.025 1.00 12.49 109 THR A O 1
ATOM 826 N N . LEU A 1 114 ? -5.323 -25.039 -3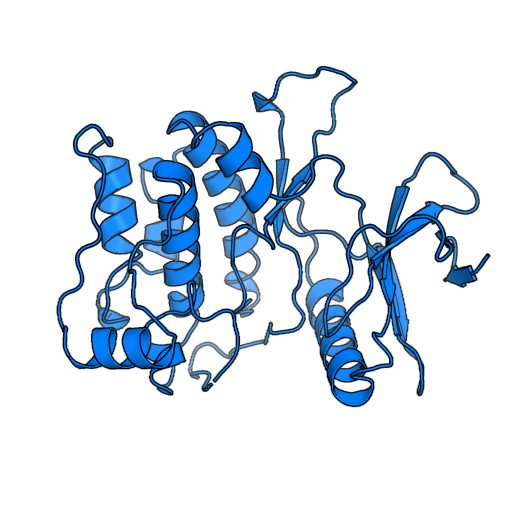0.233 1.00 13.49 110 LEU A N 1
ATOM 827 C CA . LEU A 1 114 ? -5.978 -26.019 -31.083 1.00 10.73 110 LEU A CA 1
ATOM 828 C C . LEU A 1 114 ? -6.736 -25.341 -32.207 1.00 10.52 110 LEU A C 1
ATOM 829 O O . LEU A 1 114 ? -7.218 -24.220 -32.060 1.00 13.12 110 LEU A O 1
ATOM 834 N N . SER A 1 115 ? -6.827 -26.033 -33.334 1.00 11.69 111 SER A N 1
ATOM 835 C CA . SER A 1 115 ? -7.601 -25.542 -34.471 1.00 11.60 111 SER A CA 1
ATOM 836 C C . SER A 1 115 ? -9.068 -25.487 -34.137 1.00 11.40 111 SER A C 1
ATOM 837 O O . SER A 1 115 ? -9.529 -26.187 -33.235 1.00 11.41 111 SER A O 1
ATOM 840 N N . GLU A 1 116 ? -9.821 -24.672 -34.868 1.00 11.94 112 GLU A N 1
ATOM 841 C CA . GLU A 1 116 ? -11.248 -24.613 -34.592 1.00 10.08 112 GLU A CA 1
ATOM 842 C C . GLU A 1 116 ? -11.919 -25.967 -34.852 1.00 11.14 112 GLU A C 1
ATOM 843 O O . GLU A 1 116 ? -12.857 -26.333 -34.142 1.00 12.07 112 GLU A O 1
ATOM 849 N N . ASP A 1 117 ? -11.428 -26.721 -35.833 1.00 12.11 113 ASP A N 1
ATOM 850 C CA . ASP A 1 117 ? -12.011 -28.039 -36.111 1.00 12.47 113 ASP A CA 1
ATOM 851 C C . ASP A 1 117 ? -11.796 -29.003 -34.948 1.00 13.08 113 ASP A C 1
ATOM 852 O O . ASP A 1 117 ? -12.678 -29.810 -34.631 1.00 12.85 113 ASP A O 1
ATOM 857 N N . THR A 1 118 ? -10.626 -28.936 -34.322 1.00 10.67 114 THR A N 1
ATOM 858 C CA . THR A 1 118 ? -10.353 -29.797 -33.173 1.00 11.01 114 THR A CA 1
ATOM 859 C C . THR A 1 118 ? -11.183 -29.347 -31.975 1.00 10.63 114 THR A C 1
ATOM 860 O O . THR A 1 118 ? -11.732 -30.180 -31.244 1.00 12.20 114 THR A O 1
ATOM 864 N N . ILE A 1 119 ? -11.294 -28.036 -31.780 1.00 9.27 115 ILE A N 1
ATOM 865 C CA . ILE A 1 119 ? -12.150 -27.509 -30.720 1.00 9.51 115 ILE A CA 1
ATOM 866 C C . ILE A 1 119 ? -13.596 -27.990 -30.917 1.00 10.28 115 ILE A C 1
ATOM 867 O O . ILE A 1 119 ? -14.238 -28.412 -29.955 1.00 10.15 115 ILE A O 1
ATOM 872 N N . ARG A 1 120 ? -14.093 -27.956 -32.148 1.00 10.28 116 ARG A N 1
ATOM 873 C CA . ARG A 1 120 ? -15.448 -28.442 -32.415 1.00 11.33 116 ARG A CA 1
ATOM 874 C C . ARG A 1 120 ? -15.595 -29.916 -32.054 1.00 11.65 116 ARG A C 1
ATOM 875 O O . ARG A 1 120 ? -16.561 -30.307 -31.387 1.00 10.61 116 ARG A O 1
ATOM 883 N N . LEU A 1 121 ? -14.627 -30.713 -32.491 1.00 11.60 117 LEU A N 1
ATOM 884 C CA . LEU A 1 121 ? -14.612 -32.143 -32.215 1.00 11.34 117 LEU A CA 1
ATOM 885 C C . LEU A 1 121 ? -14.707 -32.420 -30.716 1.00 11.77 117 LEU A C 1
ATOM 886 O O . LEU A 1 121 ? -15.513 -33.256 -30.267 1.00 14.55 117 LEU A O 1
ATOM 891 N N . PHE A 1 122 ? -13.891 -31.712 -29.941 1.00 10.60 118 PHE A N 1
ATOM 892 C CA . PHE A 1 122 ? -13.848 -31.936 -28.508 1.00 11.45 118 PHE A CA 1
ATOM 893 C C . PHE A 1 122 ? -15.095 -31.380 -27.842 1.00 10.79 118 PHE A C 1
ATOM 894 O O . PHE A 1 122 ? -15.623 -31.977 -26.911 1.00 11.12 118 PHE A O 1
ATOM 902 N N . LEU A 1 123 ? -15.553 -30.220 -28.300 1.00 10.68 119 LEU A N 1
ATOM 903 C CA . LEU A 1 123 ? -16.707 -29.587 -27.675 1.00 10.74 119 LEU A CA 1
ATOM 904 C C . LEU A 1 123 ? -17.991 -30.375 -27.956 1.00 12.71 119 LEU A C 1
ATOM 905 O O . LEU A 1 123 ? -18.878 -30.439 -27.097 1.00 12.27 119 LEU A O 1
ATOM 910 N N . GLN A 1 124 ? -18.089 -31.004 -29.122 1.00 11.10 120 GLN A N 1
ATOM 911 C CA . GLN A 1 124 ? -19.257 -31.862 -29.385 1.00 11.31 120 GLN A CA 1
ATOM 912 C C . GLN A 1 124 ? -19.341 -32.971 -28.342 1.00 12.30 120 GLN A C 1
ATOM 913 O O . GLN A 1 124 ? -20.429 -33.316 -27.870 1.00 12.54 120 GLN A O 1
ATOM 919 N N . GLN A 1 125 ? -18.187 -33.534 -28.006 1.00 10.20 121 GLN A N 1
ATOM 920 C CA . GLN A 1 125 ? -18.106 -34.634 -27.043 1.00 9.88 121 GLN A CA 1
ATOM 921 C C . GLN A 1 125 ? -18.418 -34.154 -25.638 1.00 11.87 121 GLN A C 1
ATOM 922 O O . GLN A 1 125 ? -19.174 -34.800 -24.914 1.00 11.22 121 GLN A O 1
ATOM 928 N N . ILE A 1 126 ? -17.844 -33.017 -25.248 1.00 11.42 122 ILE A N 1
ATOM 929 C CA . ILE A 1 126 ? -18.155 -32.442 -23.941 1.00 10.50 122 ILE A CA 1
ATOM 930 C C . ILE A 1 126 ? -19.641 -32.132 -23.854 1.00 10.63 122 ILE A C 1
ATOM 931 O O . ILE A 1 126 ? -20.262 -32.395 -22.826 1.00 11.34 122 ILE A O 1
ATOM 936 N N . ALA A 1 127 ? -20.214 -31.600 -24.938 1.00 10.35 123 ALA A N 1
ATOM 937 C CA . ALA A 1 127 ? -21.643 -31.283 -24.958 1.00 11.38 123 ALA A CA 1
ATOM 938 C C . ALA A 1 127 ? -22.491 -32.540 -24.733 1.00 12.19 123 ALA A C 1
ATOM 939 O O . ALA A 1 127 ? -23.499 -32.492 -24.041 1.00 10.90 123 ALA A O 1
ATOM 941 N N . GLY A 1 128 ? -22.086 -33.668 -25.304 1.00 11.40 124 GLY A N 1
ATOM 942 C CA . GLY A 1 128 ? -22.799 -34.918 -25.089 1.00 11.80 124 GLY A CA 1
ATOM 943 C C . GLY A 1 128 ? -22.821 -35.327 -23.628 1.00 11.42 124 GLY A C 1
ATOM 944 O O . GLY A 1 128 ? -23.861 -35.675 -23.077 1.00 12.22 124 GLY A O 1
ATOM 945 N N . ALA A 1 129 ? -21.659 -35.285 -22.985 1.00 10.56 125 ALA A N 1
ATOM 946 C CA . ALA A 1 129 ? -21.591 -35.570 -21.561 1.00 10.76 125 ALA A CA 1
ATOM 947 C C . ALA A 1 129 ? -22.426 -34.581 -20.754 1.00 10.51 125 ALA A C 1
ATOM 948 O O . ALA A 1 129 ? -23.102 -34.978 -19.806 1.00 10.03 125 ALA A O 1
ATOM 950 N N . MET A 1 130 ? -22.378 -33.301 -21.125 1.00 11.00 126 MET A N 1
ATOM 951 C CA . MET A 1 130 ? -23.160 -32.309 -20.377 1.00 10.67 126 MET A CA 1
ATOM 952 C C . MET A 1 130 ? -24.664 -32.510 -20.542 1.00 10.33 126 MET A C 1
ATOM 953 O O . MET A 1 130 ? -25.431 -32.160 -19.636 1.00 12.71 126 MET A O 1
ATOM 958 N N . ARG A 1 131 ? -25.089 -33.050 -21.684 1.00 10.75 127 ARG A N 1
ATOM 959 C CA . ARG A 1 131 ? -26.499 -33.371 -21.877 1.00 9.44 127 ARG A CA 1
ATOM 960 C C . ARG A 1 131 ? -26.945 -34.393 -20.829 1.00 9.26 127 ARG A C 1
ATOM 961 O O . ARG A 1 131 ? -28.056 -34.282 -20.262 1.00 10.58 127 ARG A O 1
ATOM 969 N N . LEU A 1 132 ? -26.089 -35.373 -20.572 1.00 10.20 128 LEU A N 1
ATOM 970 C CA . LEU A 1 132 ? -26.408 -36.379 -19.576 1.00 9.57 128 LEU A CA 1
ATOM 971 C C . LEU A 1 132 ? -26.415 -35.779 -18.174 1.00 9.72 128 LEU A C 1
ATOM 972 O O . LEU A 1 132 ? -27.341 -36.030 -17.398 1.00 10.71 128 LEU A O 1
ATOM 977 N N A LEU A 1 133 ? -25.390 -34.994 -17.845 0.52 9.56 129 LEU A N 1
ATOM 978 N N B LEU A 1 133 ? -25.405 -34.982 -17.844 0.48 9.61 129 LEU A N 1
ATOM 979 C CA A LEU A 1 133 ? -25.361 -34.327 -16.541 0.52 9.13 129 LEU A CA 1
ATOM 980 C CA B LEU A 1 133 ? -25.383 -34.360 -16.521 0.48 9.05 129 LEU A CA 1
ATOM 981 C C A LEU A 1 133 ? -26.625 -33.511 -16.345 0.52 9.02 129 LEU A C 1
ATOM 982 C C B LEU A 1 133 ? -26.612 -33.483 -16.326 0.48 9.06 129 LEU A C 1
ATOM 983 O O A LEU A 1 133 ? -27.285 -33.601 -15.308 0.52 9.79 129 LEU A O 1
ATOM 984 O O B LEU A 1 133 ? -27.241 -33.507 -15.268 0.48 9.60 129 LEU A O 1
ATOM 993 N N . HIS A 1 134 ? -26.961 -32.714 -17.349 1.00 9.48 130 HIS A N 1
ATOM 994 C CA . HIS A 1 134 ? -28.097 -31.827 -17.229 1.00 9.62 130 HIS A CA 1
ATOM 995 C C . HIS A 1 134 ? -29.383 -32.640 -17.066 1.00 10.52 130 HIS A C 1
ATOM 996 O O . HIS A 1 134 ? -30.229 -32.298 -16.246 1.00 11.08 130 HIS A O 1
ATOM 1003 N N . SER A 1 135 ? -29.525 -33.724 -17.821 1.00 10.29 131 SER A N 1
ATOM 1004 C CA . SER A 1 135 ? -30.748 -34.529 -17.716 1.00 12.16 131 SER A CA 1
ATOM 1005 C C . SER A 1 135 ? -30.863 -35.209 -16.340 1.00 11.76 131 SER A C 1
ATOM 1006 O O . SER A 1 135 ? -31.967 -35.455 -15.851 1.00 13.40 131 SER A O 1
ATOM 1009 N N . LYS A 1 136 ? -29.723 -35.504 -15.730 1.00 11.64 132 LYS A N 1
ATOM 1010 C CA . LYS A 1 136 ? -29.704 -36.172 -14.434 1.00 10.11 132 LYS A CA 1
ATOM 1011 C C . LYS A 1 136 ? -29.770 -35.179 -13.276 1.00 10.18 132 LYS A C 1
ATOM 1012 O O . LYS A 1 136 ? -29.916 -35.584 -12.122 1.00 11.74 132 LYS A O 1
ATOM 1018 N N . GLY A 1 137 ? -29.656 -33.886 -13.572 1.00 8.84 133 GLY A N 1
ATOM 1019 C CA . GLY A 1 137 ? -29.724 -32.866 -12.539 1.00 8.60 133 GLY A CA 1
ATOM 1020 C C . GLY A 1 137 ? -28.432 -32.727 -11.754 1.00 10.92 133 GLY A C 1
ATOM 1021 O O . GLY A 1 137 ? -28.464 -32.410 -10.565 1.00 12.24 133 GLY A O 1
ATOM 1022 N N . ILE A 1 138 ? -27.309 -32.958 -12.424 1.00 9.82 134 ILE A N 1
ATOM 1023 C CA . ILE A 1 138 ? -25.995 -32.959 -11.792 1.00 8.20 134 ILE A CA 1
ATOM 1024 C C . ILE A 1 138 ? -25.170 -31.795 -12.327 1.00 10.17 134 ILE A C 1
ATOM 1025 O O . ILE A 1 138 ? -25.126 -31.557 -13.551 1.00 10.41 134 ILE A O 1
ATOM 1030 N N . ILE A 1 139 ? -24.539 -31.051 -11.414 1.00 9.58 135 ILE A N 1
ATOM 1031 C CA . ILE A 1 139 ? -23.569 -30.034 -11.806 1.00 8.11 135 ILE A CA 1
ATOM 1032 C C . ILE A 1 139 ? -22.180 -30.491 -11.349 1.00 8.48 135 ILE A C 1
ATOM 1033 O O . ILE A 1 139 ? -22.028 -31.066 -10.277 1.00 10.28 135 ILE A O 1
ATOM 1038 N N . HIS A 1 140 ? -21.181 -30.298 -12.209 1.00 8.81 136 HIS A N 1
ATOM 1039 C CA . HIS A 1 140 ? -19.838 -30.814 -11.973 1.00 7.95 136 HIS A CA 1
ATOM 1040 C C . HIS A 1 140 ? -18.987 -29.928 -11.061 1.00 8.57 136 HIS A C 1
ATOM 1041 O O . HIS A 1 140 ? -18.390 -30.418 -10.091 1.00 10.09 136 HIS A O 1
ATOM 1048 N N . ARG A 1 141 ? -18.924 -28.640 -11.401 1.00 9.19 137 ARG A N 1
ATOM 1049 C CA . ARG A 1 141 ? -18.371 -27.562 -10.557 1.00 9.77 137 ARG A CA 1
ATOM 1050 C C . ARG A 1 141 ? -16.847 -27.443 -10.554 1.00 10.90 137 ARG A C 1
ATOM 1051 O O . ARG A 1 141 ? -16.293 -26.529 -9.930 1.00 12.78 137 ARG A O 1
ATOM 1059 N N . ASP A 1 142 ? -16.154 -28.327 -11.262 1.00 11.50 138 ASP A N 1
ATOM 1060 C CA . ASP A 1 142 ? -14.704 -28.182 -11.368 1.00 12.26 138 ASP A CA 1
ATOM 1061 C C . ASP A 1 142 ? -14.220 -28.491 -12.777 1.00 13.33 138 ASP A C 1
ATOM 1062 O O . ASP A 1 142 ? -13.169 -29.130 -12.967 1.00 13.82 138 ASP A O 1
ATOM 1067 N N . LEU A 1 143 ? -14.969 -28.020 -13.766 1.00 10.78 139 LEU A N 1
ATOM 1068 C CA . LEU A 1 143 ? -14.561 -28.211 -15.157 1.00 11.49 139 LEU A CA 1
ATOM 1069 C C . LEU A 1 143 ? -13.402 -27.291 -15.495 1.00 13.38 139 LEU A C 1
ATOM 1070 O O . LEU A 1 143 ? -13.466 -26.088 -15.253 1.00 14.14 139 LEU A O 1
ATOM 1075 N N . LYS A 1 144 ? -12.340 -27.879 -16.043 1.00 11.39 140 LYS A N 1
ATOM 1076 C CA . LYS A 1 144 ? -11.128 -27.168 -16.448 1.00 12.61 140 LYS A CA 1
ATOM 1077 C C . LYS A 1 144 ? -10.355 -28.134 -17.336 1.00 11.42 140 LYS A C 1
ATOM 1078 O O . LYS A 1 144 ? -10.648 -29.329 -17.343 1.00 11.74 140 LYS A O 1
ATOM 1084 N N . PRO A 1 145 ? -9.375 -27.618 -18.097 1.00 12.84 141 PRO A N 1
ATOM 1085 C CA . PRO A 1 145 ? -8.713 -28.521 -19.046 1.00 13.87 141 PRO A CA 1
ATOM 1086 C C . PRO A 1 145 ? -7.962 -29.659 -18.355 1.00 14.02 141 PRO A C 1
ATOM 1087 O O . PRO A 1 145 ? -7.800 -30.732 -18.941 1.00 12.41 141 PRO A O 1
ATOM 1091 N N . GLN A 1 146 ? -7.516 -29.432 -17.125 1.00 12.73 142 GLN A N 1
ATOM 1092 C CA . GL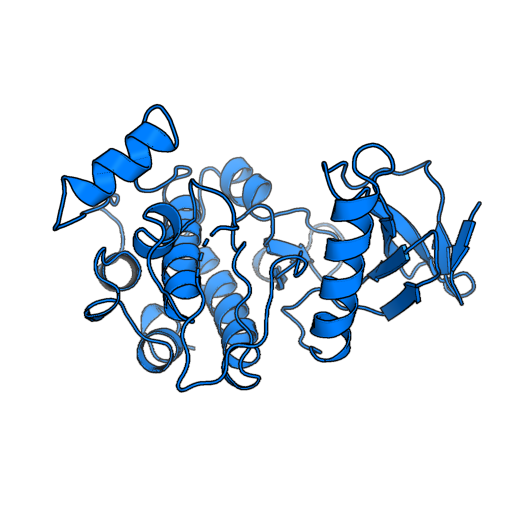N A 1 146 ? -6.858 -30.489 -16.366 1.00 14.24 142 GLN A CA 1
ATOM 1093 C C . GLN A 1 146 ? -7.779 -31.658 -16.040 1.00 13.78 142 GLN A C 1
ATOM 1094 O O . GLN A 1 146 ? -7.294 -32.765 -15.759 1.00 14.14 142 GLN A O 1
ATOM 1100 N N . ASN A 1 147 ? -9.094 -31.419 -16.068 1.00 11.30 143 ASN A N 1
ATOM 1101 C CA . ASN A 1 147 ? -10.082 -32.454 -15.763 1.00 10.27 143 ASN A CA 1
ATOM 1102 C C . ASN A 1 147 ? -10.779 -32.963 -17.014 1.00 10.29 143 ASN A C 1
ATOM 1103 O O . ASN A 1 147 ? -11.789 -33.665 -16.924 1.00 11.19 143 ASN A O 1
ATOM 1108 N N . ILE A 1 148 ? -10.245 -32.603 -18.182 1.00 9.27 144 ILE A N 1
ATOM 1109 C CA . ILE A 1 148 ? -10.712 -33.206 -19.429 1.00 10.96 144 ILE A CA 1
ATOM 1110 C C . ILE A 1 148 ? -9.613 -34.140 -19.921 1.00 8.64 144 ILE A C 1
ATOM 1111 O O . ILE A 1 148 ? -8.516 -33.689 -20.242 1.00 10.86 144 ILE A O 1
ATOM 1116 N N . LEU A 1 149 ? -9.898 -35.436 -19.951 1.00 10.84 145 LEU A N 1
ATOM 1117 C CA . LEU A 1 149 ? -8.878 -36.400 -20.355 1.00 11.12 145 LEU A CA 1
ATOM 1118 C C . LEU A 1 149 ? -9.073 -36.857 -21.781 1.00 11.69 145 LEU A C 1
ATOM 1119 O O . LEU A 1 149 ? -10.192 -36.879 -22.298 1.00 14.36 145 LEU A O 1
ATOM 1124 N N . LEU A 1 150 ? -7.965 -37.195 -22.420 1.00 9.37 146 LEU A N 1
ATOM 1125 C CA . LEU A 1 150 ? -7.965 -37.675 -23.805 1.00 9.74 146 LEU A CA 1
ATOM 1126 C C . LEU A 1 150 ? -7.791 -39.183 -23.845 1.00 10.69 146 LEU A C 1
ATOM 1127 O O . LEU A 1 150 ? -7.086 -39.748 -23.014 1.00 10.43 146 LEU A O 1
ATOM 1132 N N . SER A 1 151 ? -8.386 -39.829 -24.843 1.00 9.90 147 SER A N 1
ATOM 1133 C CA . SER A 1 151 ? -8.122 -41.255 -25.070 1.00 10.16 147 SER A CA 1
ATOM 1134 C C . SER A 1 151 ? -8.330 -41.563 -26.543 1.00 13.40 147 SER A C 1
ATOM 1135 O O . SER A 1 151 ? -9.310 -41.131 -27.127 1.00 17.19 147 SER A O 1
ATOM 1138 N N . ASN A 1 152 ? -7.421 -42.317 -27.140 1.00 12.54 148 ASN A N 1
ATOM 1139 C CA . ASN A 1 152 ? -7.564 -42.652 -28.549 1.00 14.09 148 ASN A CA 1
ATOM 1140 C C . ASN A 1 152 ? -7.722 -44.146 -28.643 1.00 12.92 148 ASN A C 1
ATOM 1141 O O . ASN A 1 152 ? -6.851 -44.890 -28.226 1.00 15.59 148 ASN A O 1
ATOM 1146 N N . PRO A 1 153 ? -8.855 -44.590 -29.178 1.00 13.12 149 PRO A N 1
ATOM 1147 C CA . PRO A 1 153 ? -9.128 -46.029 -29.198 1.00 14.31 149 PRO A CA 1
ATOM 1148 C C . PRO A 1 153 ? -8.324 -46.790 -30.251 1.00 15.05 149 PRO A C 1
ATOM 1149 O O . PRO A 1 153 ? -8.268 -48.026 -30.227 1.00 18.92 149 PRO A O 1
ATOM 1153 N N . ALA A 1 154 ? -7.699 -46.058 -31.169 1.00 15.56 150 ALA A N 1
ATOM 1154 C CA . ALA A 1 154 ? -6.933 -46.667 -32.252 1.00 19.71 150 ALA A CA 1
ATOM 1155 C C . ALA A 1 154 ? -5.499 -47.010 -31.842 1.00 24.15 150 ALA A C 1
ATOM 1156 O O . ALA A 1 154 ? -5.092 -46.765 -30.701 1.00 25.46 150 ALA A O 1
ATOM 1158 N N . GLY A 1 155 ? -4.745 -47.562 -32.785 1.00 27.27 151 GLY A N 1
ATOM 1159 C CA . GLY A 1 155 ? -3.409 -48.067 -32.508 1.00 29.30 151 GLY A CA 1
ATOM 1160 C C . GLY A 1 155 ? -2.342 -46.993 -32.407 1.00 27.38 151 GLY A C 1
ATOM 1161 O O . GLY A 1 155 ? -2.645 -45.798 -32.415 1.00 25.81 151 GLY A O 1
ATOM 1162 N N . ARG A 1 156 ? -1.088 -47.428 -32.305 1.00 28.44 152 ARG A N 1
ATOM 1163 C CA . ARG A 1 156 ? 0.040 -46.505 -32.235 1.00 26.21 152 ARG A CA 1
ATOM 1164 C C . ARG A 1 156 ? 0.068 -45.593 -33.458 1.00 25.90 152 ARG A C 1
ATOM 1165 O O . ARG A 1 156 ? -0.179 -46.038 -34.585 1.00 25.89 152 ARG A O 1
ATOM 1173 N N . ARG A 1 157 ? 0.346 -44.314 -33.210 1.00 26.90 153 ARG A N 1
ATOM 1174 C CA . ARG A 1 157 ? 0.483 -43.303 -34.258 1.00 28.84 153 ARG A CA 1
ATOM 1175 C C . ARG A 1 157 ? -0.844 -43.007 -34.959 1.00 27.08 153 ARG A C 1
ATOM 1176 O O . ARG A 1 157 ? -0.858 -42.446 -36.048 1.00 25.80 153 ARG A O 1
ATOM 1184 N N . ALA A 1 158 ? -1.955 -43.373 -34.328 1.00 24.76 154 ALA A N 1
ATOM 1185 C CA . ALA A 1 158 ? -3.257 -43.172 -34.949 1.00 27.22 154 ALA A CA 1
ATOM 1186 C C . ALA A 1 158 ? -3.510 -41.693 -35.204 1.00 28.33 154 ALA A C 1
ATOM 1187 O O . ALA A 1 158 ? -2.937 -40.830 -34.536 1.00 28.74 154 ALA A O 1
ATOM 1189 N N . ASN A 1 159 ? -4.366 -41.415 -36.182 1.00 29.09 155 ASN A N 1
ATOM 1190 C CA . ASN A 1 159 ? -4.789 -40.057 -36.486 1.00 31.29 155 ASN A CA 1
ATOM 1191 C C . ASN A 1 159 ? -5.375 -39.365 -35.257 1.00 29.80 155 ASN A C 1
ATOM 1192 O O . ASN A 1 159 ? -6.233 -39.924 -34.571 1.00 27.31 155 ASN A O 1
ATOM 1197 N N . PRO A 1 160 ? -4.904 -38.143 -34.960 1.00 30.99 156 PRO A N 1
ATOM 1198 C CA . PRO A 1 160 ? -5.424 -37.407 -33.799 1.00 28.89 156 PRO A CA 1
ATOM 1199 C C . PRO A 1 160 ? -6.898 -37.004 -33.929 1.00 28.72 156 PRO A C 1
ATOM 1200 O O . PRO A 1 160 ? -7.498 -36.587 -32.930 1.00 25.80 156 PRO A O 1
ATOM 1204 N N . ASN A 1 161 ? -7.466 -37.123 -35.128 1.00 31.10 157 ASN A N 1
ATOM 1205 C CA . ASN A 1 161 ? -8.898 -36.902 -35.327 1.00 30.84 157 ASN A CA 1
ATOM 1206 C C . ASN A 1 161 ? -9.733 -37.971 -34.630 1.00 27.15 157 ASN A C 1
ATOM 1207 O O . ASN A 1 161 ? -10.953 -37.850 -34.511 1.00 26.53 157 ASN A O 1
ATOM 1212 N N . SER A 1 162 ? -9.071 -39.028 -34.172 1.00 22.58 158 SER A N 1
ATOM 1213 C CA . SER A 1 162 ? -9.768 -40.105 -33.480 1.00 19.37 158 SER A CA 1
ATOM 1214 C C . SER A 1 162 ? -9.756 -39.952 -31.963 1.00 19.58 158 SER A C 1
ATOM 1215 O O . SER A 1 162 ? -10.224 -40.829 -31.241 1.00 16.41 158 SER A O 1
ATOM 1218 N N . ILE A 1 163 ? -9.252 -38.822 -31.478 1.00 14.47 159 ILE A N 1
ATOM 1219 C CA . ILE A 1 163 ? -9.160 -38.581 -30.049 1.00 13.13 159 ILE A CA 1
ATOM 1220 C C . ILE A 1 163 ? -10.544 -38.381 -29.435 1.00 12.55 159 ILE A C 1
ATOM 1221 O O . ILE A 1 163 ? -11.359 -37.601 -29.953 1.00 14.61 159 ILE A O 1
ATOM 1226 N N . ARG A 1 164 ? -10.826 -39.127 -28.372 1.00 13.28 160 ARG A N 1
ATOM 1227 C CA . ARG A 1 164 ? -12.069 -38.974 -27.617 1.00 12.04 160 ARG A CA 1
ATOM 1228 C C . ARG A 1 164 ? -11.763 -38.273 -26.295 1.00 14.18 160 ARG A C 1
ATOM 1229 O O . ARG A 1 164 ? -10.732 -38.549 -25.684 1.00 16.06 160 ARG A O 1
ATOM 1237 N N . VAL A 1 165 ? -12.623 -37.358 -25.846 1.00 12.58 161 VAL A N 1
ATOM 1238 C CA . VAL A 1 165 ? -12.351 -36.656 -24.593 1.00 12.26 161 VAL A CA 1
ATOM 1239 C C . VAL A 1 165 ? -13.366 -37.052 -23.542 1.00 14.25 161 VAL A C 1
ATOM 1240 O O . VAL A 1 165 ? -14.503 -37.390 -23.857 1.00 16.67 161 VAL A O 1
ATOM 1244 N N . LYS A 1 166 ? -12.935 -37.044 -22.287 1.00 12.34 162 LYS A N 1
ATOM 1245 C CA . LYS A 1 166 ? -13.758 -37.550 -21.203 1.00 11.52 162 LYS A CA 1
ATOM 1246 C C . LYS A 1 166 ? -13.630 -36.673 -19.977 1.00 11.06 162 LYS A C 1
ATOM 1247 O O . LYS A 1 166 ? -12.526 -36.350 -19.550 1.00 12.61 162 LYS A O 1
ATOM 1253 N N . ILE A 1 167 ? -14.772 -36.347 -19.391 1.00 9.61 163 ILE A N 1
ATOM 1254 C CA . ILE A 1 167 ? -14.794 -35.514 -18.190 1.00 8.78 163 ILE A CA 1
ATOM 1255 C C . ILE A 1 167 ? -14.428 -36.350 -16.963 1.00 10.36 163 ILE A C 1
ATOM 1256 O O . ILE A 1 167 ? -14.987 -37.442 -16.743 1.00 10.45 163 ILE A O 1
ATOM 1261 N N . ALA A 1 168 ? -13.474 -35.841 -16.176 1.00 9.18 164 ALA A N 1
ATOM 1262 C CA . ALA A 1 168 ? -12.993 -36.500 -14.968 1.00 9.40 164 ALA A CA 1
ATOM 1263 C C . ALA A 1 168 ? -13.252 -35.666 -13.720 1.00 9.60 164 ALA A C 1
ATOM 1264 O O . ALA A 1 168 ? -13.597 -34.481 -13.810 1.00 10.45 164 ALA A O 1
ATOM 1266 N N . ASP A 1 169 ? -13.040 -36.311 -12.572 1.00 12.03 165 ASP A N 1
ATOM 1267 C CA . ASP A 1 169 ? -12.956 -35.667 -11.253 1.00 13.08 165 ASP A CA 1
ATOM 1268 C C . ASP A 1 169 ? -14.268 -35.017 -10.822 1.00 13.68 165 ASP A C 1
ATOM 1269 O O . ASP A 1 169 ? -14.428 -33.787 -10.831 1.00 12.84 165 ASP A O 1
ATOM 1274 N N . PHE A 1 170 ? -15.209 -35.875 -10.432 1.00 11.43 166 PHE A N 1
ATOM 1275 C CA . PHE A 1 170 ? -16.525 -35.457 -9.980 1.00 10.26 166 PHE A CA 1
ATOM 1276 C C . PHE A 1 170 ? -16.648 -35.296 -8.454 1.00 9.91 166 PHE A C 1
ATOM 1277 O O . PHE A 1 170 ? -17.757 -35.310 -7.908 1.00 11.07 166 PHE A O 1
ATOM 1285 N N . GLY A 1 171 ? -15.519 -35.125 -7.762 1.00 11.99 167 GLY A N 1
ATOM 1286 C CA . GLY A 1 171 ? -15.549 -34.987 -6.313 1.00 13.17 167 GLY A CA 1
ATOM 1287 C C . GLY A 1 171 ? -16.282 -33.765 -5.781 1.00 13.00 167 GLY A C 1
ATOM 1288 O O . GLY A 1 171 ? -16.749 -33.779 -4.634 1.00 13.94 167 GLY A O 1
ATOM 1289 N N . PHE A 1 172 ? -16.391 -32.717 -6.594 1.00 11.29 168 PHE A N 1
ATOM 1290 C CA . PHE A 1 172 ? -17.121 -31.519 -6.173 1.00 11.65 168 PHE A CA 1
ATOM 1291 C C . PHE A 1 172 ? -18.526 -31.461 -6.748 1.00 11.08 168 PHE A C 1
ATOM 1292 O O . PHE A 1 172 ? -19.261 -30.495 -6.510 1.00 12.14 168 PHE A O 1
ATOM 1300 N N . ALA A 1 173 ? -18.907 -32.496 -7.485 1.00 9.45 169 ALA A N 1
ATOM 1301 C CA . ALA A 1 173 ? -20.204 -32.524 -8.139 1.00 10.45 169 ALA A CA 1
ATOM 1302 C C . ALA A 1 173 ? -21.331 -32.711 -7.138 1.00 10.30 169 ALA A C 1
ATOM 1303 O O . ALA A 1 173 ? -21.144 -33.281 -6.061 1.00 12.15 169 ALA A O 1
ATOM 1305 N N . ARG A 1 174 ? -22.511 -32.226 -7.498 1.00 10.17 170 ARG A N 1
ATOM 1306 C CA . ARG A 1 174 ? -23.696 -32.454 -6.671 1.00 9.04 170 ARG A CA 1
ATOM 1307 C C . ARG A 1 174 ? -24.951 -32.540 -7.524 1.00 10.34 170 ARG A C 1
ATOM 1308 O O . ARG A 1 174 ? -24.986 -32.032 -8.651 1.00 9.61 170 ARG A O 1
ATOM 1316 N N . TYR A 1 175 ? -25.988 -33.178 -6.986 1.00 11.36 171 TYR A N 1
ATOM 1317 C CA . TYR A 1 175 ? -27.323 -33.034 -7.540 1.00 9.74 171 TYR A CA 1
ATOM 1318 C C . TYR A 1 175 ? -27.831 -31.663 -7.174 1.00 11.88 171 TYR A C 1
ATOM 1319 O O . TYR A 1 175 ? -27.649 -31.219 -6.038 1.00 12.56 171 TYR A O 1
ATOM 1328 N N . LEU A 1 176 ? -28.443 -30.976 -8.138 1.00 10.93 172 LEU A N 1
ATOM 1329 C CA . LEU A 1 176 ? -29.122 -29.720 -7.842 1.00 11.26 172 LEU A CA 1
ATOM 1330 C C . LEU A 1 176 ? -30.542 -29.780 -8.388 1.00 10.67 172 LEU A C 1
ATOM 1331 O O . LEU A 1 176 ? -30.758 -29.866 -9.614 1.00 13.51 172 LEU A O 1
ATOM 1336 N N . GLN A 1 177 ? -31.509 -29.784 -7.478 1.00 11.11 173 GLN A N 1
ATOM 1337 C CA . GLN A 1 177 ? -32.913 -29.819 -7.855 1.00 11.50 173 GLN A CA 1
ATOM 1338 C C . GLN A 1 177 ? -33.233 -28.583 -8.687 1.00 15.59 173 GLN A C 1
ATOM 1339 O O . GLN A 1 177 ? -32.710 -27.494 -8.435 1.00 14.15 173 GLN A O 1
ATOM 1345 N N . SER A 1 178 ? -34.087 -28.758 -9.689 1.00 14.81 174 SER A N 1
ATOM 1346 C CA . SER A 1 178 ? -34.204 -27.762 -10.751 1.00 13.81 174 SER A CA 1
ATOM 1347 C C . SER A 1 178 ? -34.848 -26.450 -10.291 1.00 15.52 174 SER A C 1
ATOM 1348 O O . SER A 1 178 ? -34.726 -25.442 -10.987 1.00 21.77 174 SER A O 1
ATOM 1351 N N . ASN A 1 179 ? -35.510 -26.448 -9.133 1.00 15.19 175 ASN A N 1
ATOM 1352 C CA . ASN A 1 179 ? -36.053 -25.207 -8.566 1.00 17.13 175 ASN A CA 1
ATOM 1353 C C . ASN A 1 179 ? -35.179 -24.642 -7.449 1.00 18.37 175 ASN A C 1
ATOM 1354 O O . ASN A 1 179 ? -35.621 -23.770 -6.700 1.00 22.28 175 ASN A O 1
ATOM 1359 N N A MET A 1 180 ? -33.962 -25.159 -7.317 0.63 16.17 176 MET A N 1
ATOM 1360 N N B MET A 1 180 ? -33.942 -25.123 -7.372 0.37 16.29 176 MET A N 1
ATOM 1361 C CA A MET A 1 180 ? -33.051 -24.715 -6.260 0.63 15.94 176 MET A CA 1
ATOM 1362 C CA B MET A 1 180 ? -33.013 -24.723 -6.318 0.37 15.89 176 MET A CA 1
ATOM 1363 C C A MET A 1 180 ? -31.760 -24.125 -6.825 0.63 15.14 176 MET A C 1
ATOM 1364 C C B MET A 1 180 ? -31.708 -24.154 -6.875 0.37 14.96 176 MET A C 1
ATOM 1365 O O A MET A 1 180 ? -31.461 -24.246 -8.024 0.63 15.04 176 MET A O 1
ATOM 1366 O O B MET A 1 180 ? -31.380 -24.334 -8.055 0.37 14.73 176 MET A O 1
ATOM 1375 N N A MET A 1 181 ? -30.990 -23.488 -5.945 0.63 13.72 177 MET A N 1
ATOM 1376 N N B MET A 1 181 ? -30.961 -23.467 -6.014 0.37 13.95 177 MET A N 1
ATOM 1377 C CA A MET A 1 181 ? -29.676 -22.960 -6.297 0.63 12.88 177 MET A CA 1
ATOM 1378 C CA B MET A 1 181 ? -29.643 -22.963 -6.379 0.37 13.04 177 MET A CA 1
ATOM 1379 C C A MET A 1 181 ? -28.612 -23.549 -5.371 0.63 11.32 177 MET A C 1
ATOM 1380 C C B MET A 1 181 ? -28.590 -23.405 -5.365 0.37 11.78 177 MET A C 1
ATOM 1381 O O A MET A 1 181 ? -28.917 -23.938 -4.244 0.63 11.28 177 MET A O 1
ATOM 1382 O O B MET A 1 181 ? -28.878 -23.544 -4.177 0.37 11.94 177 MET A O 1
ATOM 1391 N N . ALA A 1 182 ? -27.375 -23.621 -5.859 1.00 10.63 178 ALA A N 1
ATOM 1392 C CA . ALA A 1 182 ? -26.241 -24.045 -5.051 1.00 10.19 178 ALA A CA 1
ATOM 1393 C C . ALA A 1 182 ? -25.495 -22.834 -4.538 1.00 10.99 178 ALA A C 1
ATOM 1394 O O . ALA A 1 182 ? -25.614 -21.742 -5.100 1.00 12.17 178 ALA A O 1
ATOM 1396 N N . ALA A 1 183 ? -24.694 -23.002 -3.490 1.00 10.63 179 ALA A N 1
ATOM 1397 C CA . ALA A 1 183 ? -23.956 -21.853 -2.962 1.00 10.63 179 ALA A CA 1
ATOM 1398 C C . ALA A 1 183 ? -22.588 -22.221 -2.391 1.00 11.57 179 ALA A C 1
ATOM 1399 O O . ALA A 1 183 ? -21.874 -21.350 -1.878 1.00 14.87 179 ALA A O 1
ATOM 1412 N N . LEU A 1 185 ? -18.799 -22.687 -2.138 1.00 15.05 181 LEU A N 1
ATOM 1413 C CA . LEU A 1 185 ? -17.663 -22.188 -2.900 1.00 16.25 181 LEU A CA 1
ATOM 1414 C C . LEU A 1 185 ? -16.691 -23.319 -3.162 1.00 16.51 181 LEU A C 1
ATOM 1415 O O . LEU A 1 185 ? -15.997 -23.774 -2.249 1.00 21.31 181 LEU A O 1
ATOM 1420 N N . CYS A 1 186 ? -16.636 -23.767 -4.403 1.00 15.95 182 CYS A N 1
ATOM 1421 C CA . CYS A 1 186 ? -15.710 -24.822 -4.767 1.00 17.65 182 CYS A CA 1
ATOM 1422 C C . CYS A 1 186 ? -15.402 -24.719 -6.249 1.00 18.99 182 CYS A C 1
ATOM 1423 O O . CYS A 1 186 ? -16.111 -24.042 -6.994 1.00 17.58 182 CYS A O 1
ATOM 1426 N N . GLY A 1 187 ? -14.321 -25.365 -6.668 1.00 19.09 183 GLY A N 1
ATOM 1427 C CA . GLY A 1 187 ? -13.881 -25.277 -8.042 1.00 18.68 183 GLY A CA 1
ATOM 1428 C C . GLY A 1 187 ? -12.477 -24.721 -8.092 1.00 18.32 183 GLY A C 1
ATOM 1429 O O . GLY A 1 187 ? -11.760 -24.712 -7.100 1.00 23.02 183 GLY A O 1
ATOM 1430 N N . SER A 1 188 ? -12.087 -24.255 -9.262 1.00 19.59 184 SER A N 1
ATOM 1431 C CA . SER A 1 188 ? -10.768 -23.698 -9.466 1.00 18.21 184 SER A CA 1
ATOM 1432 C C . SER A 1 188 ? -10.952 -22.255 -9.905 1.00 19.91 184 SER A C 1
ATOM 1433 O O . SER A 1 188 ? -11.658 -21.993 -10.871 1.00 19.89 184 SER A O 1
ATOM 1436 N N . PRO A 1 189 ? -10.337 -21.308 -9.178 1.00 21.97 185 PRO A N 1
ATOM 1437 C CA . PRO A 1 189 ? -10.680 -19.888 -9.331 1.00 21.30 185 PRO A CA 1
ATOM 1438 C C . PRO A 1 189 ? -10.603 -19.377 -10.765 1.00 20.51 185 PRO A C 1
ATOM 1439 O O . PRO A 1 189 ? -11.466 -18.594 -11.169 1.00 21.06 185 PRO A O 1
ATOM 1443 N N . MET A 1 190 ? -9.622 -19.839 -11.530 1.00 19.18 186 MET A N 1
ATOM 1444 C CA . MET A 1 190 ? -9.435 -19.358 -12.883 1.00 20.04 186 MET A CA 1
ATOM 1445 C C . MET A 1 190 ? -10.563 -19.774 -13.820 1.00 18.23 186 MET A C 1
ATOM 1446 O O . MET A 1 190 ? -10.737 -19.188 -14.890 1.00 19.71 186 MET A O 1
ATOM 1451 N N . TYR A 1 191 ? -11.310 -20.798 -13.418 1.00 16.19 187 TYR A N 1
ATOM 1452 C CA . TYR A 1 191 ? -12.372 -21.372 -14.253 1.00 14.00 187 TYR A CA 1
ATOM 1453 C C . TYR A 1 191 ? -13.770 -21.214 -13.634 1.00 14.30 187 TYR A C 1
ATOM 1454 O O . TYR A 1 191 ? -14.758 -21.589 -14.258 1.00 15.56 187 TYR A O 1
ATOM 1463 N N . MET A 1 192 ? -13.830 -20.688 -12.409 1.00 15.49 188 MET A N 1
ATOM 1464 C CA . MET A 1 192 ? -15.079 -20.408 -11.681 1.00 16.45 188 MET A CA 1
ATOM 1465 C C . MET A 1 192 ? -15.931 -19.308 -12.292 1.00 14.01 188 MET A C 1
ATOM 1466 O O . MET A 1 192 ? -15.425 -18.237 -12.559 1.00 14.60 188 MET A O 1
ATOM 1471 N N . ALA A 1 193 ? -17.234 -19.535 -12.432 1.00 14.78 189 ALA A N 1
ATOM 1472 C CA . ALA A 1 193 ? -18.130 -18.444 -12.832 1.00 14.22 189 ALA A CA 1
ATOM 1473 C C . ALA A 1 193 ? -18.097 -17.290 -11.822 1.00 13.59 189 ALA A C 1
ATOM 1474 O O . ALA A 1 193 ? -17.887 -17.512 -10.630 1.00 13.14 189 ALA A O 1
ATOM 1476 N N . PRO A 1 194 ? -18.297 -16.054 -12.293 1.00 12.60 190 PRO A N 1
ATOM 1477 C CA . PRO A 1 194 ? -18.253 -14.892 -11.395 1.00 14.03 190 PRO A CA 1
ATOM 1478 C C . PRO A 1 194 ? -19.166 -15.053 -10.176 1.00 13.42 190 PRO A C 1
ATOM 1479 O O . PRO A 1 194 ? -18.751 -14.720 -9.070 1.00 15.69 190 PRO A O 1
ATOM 1483 N N . GLU A 1 195 ? -20.375 -15.570 -10.372 1.00 14.03 191 GLU A N 1
ATOM 1484 C CA . GLU A 1 195 ? -21.304 -15.714 -9.261 1.00 14.96 191 GLU A CA 1
ATOM 1485 C C . GLU A 1 195 ? -20.780 -16.698 -8.212 1.00 16.19 191 GLU A C 1
ATOM 1486 O O . GLU A 1 195 ? -21.062 -16.531 -7.022 1.00 16.64 191 GLU A O 1
ATOM 1492 N N . VAL A 1 196 ? -19.992 -17.687 -8.629 1.00 13.75 192 VAL A N 1
ATOM 1493 C CA . VAL A 1 196 ? -19.412 -18.640 -7.670 1.00 14.01 192 VAL A CA 1
ATOM 1494 C C . VAL A 1 196 ? -18.322 -17.953 -6.842 1.00 16.02 192 VAL A C 1
ATOM 1495 O O . VAL A 1 196 ? -18.334 -18.007 -5.604 1.00 18.23 192 VAL A O 1
ATOM 1499 N N . ILE A 1 197 ? -17.393 -17.286 -7.513 1.00 16.06 193 ILE A N 1
ATOM 1500 C CA . ILE A 1 197 ? -16.265 -16.699 -6.795 1.00 18.13 193 ILE A CA 1
ATOM 1501 C C . ILE A 1 197 ? -16.710 -15.510 -5.934 1.00 20.13 193 ILE A C 1
ATOM 1502 O O . ILE A 1 197 ? -16.045 -15.170 -4.949 1.00 22.79 193 ILE A O 1
ATOM 1507 N N . MET A 1 198 ? -17.856 -14.917 -6.266 1.00 18.30 194 MET A N 1
ATOM 1508 C CA . MET A 1 198 ? -18.434 -13.845 -5.452 1.00 19.50 194 MET A CA 1
ATOM 1509 C C . MET A 1 198 ? -19.367 -14.361 -4.355 1.00 22.52 194 MET A C 1
ATOM 1510 O O . MET A 1 198 ? -20.054 -13.561 -3.710 1.00 25.27 194 MET A O 1
ATOM 1515 N N . SER A 1 199 ? -19.380 -15.676 -4.146 1.00 20.55 195 SER A N 1
ATOM 1516 C CA . SER A 1 199 ? -20.125 -16.302 -3.048 1.00 25.05 195 SER A CA 1
ATOM 1517 C C . SER A 1 199 ? -21.628 -16.092 -3.161 1.00 23.68 195 SER A C 1
ATOM 1518 O O . SER A 1 199 ? -22.335 -15.992 -2.150 1.00 26.68 195 SER A O 1
ATOM 1521 N N . GLN A 1 200 ? -22.112 -16.026 -4.395 1.00 19.34 196 GLN A N 1
ATOM 1522 C CA . GLN A 1 200 ? -23.528 -15.883 -4.676 1.00 15.92 196 GLN A CA 1
ATOM 1523 C C . GLN A 1 200 ?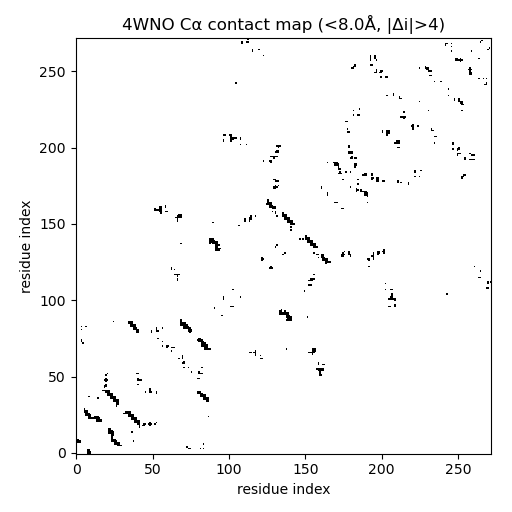 -24.115 -17.255 -4.994 1.00 14.76 196 GLN A C 1
ATOM 1524 O O . GLN A 1 200 ? -23.386 -18.246 -5.113 1.00 17.65 196 GLN A O 1
ATOM 1530 N N . HIS A 1 201 ? -25.431 -17.314 -5.135 1.00 14.13 197 HIS A N 1
ATOM 1531 C CA . HIS A 1 201 ? -26.060 -18.559 -5.547 1.00 13.74 197 HIS A CA 1
ATOM 1532 C C . HIS A 1 201 ? -25.862 -18.788 -7.036 1.00 14.21 197 HIS A C 1
ATOM 1533 O O . HIS A 1 201 ? -25.702 -17.842 -7.817 1.00 16.91 197 HIS A O 1
ATOM 1540 N N . TYR A 1 202 ? -25.873 -20.050 -7.431 1.00 11.35 198 TYR A N 1
ATOM 1541 C CA . TYR A 1 202 ? -25.626 -20.377 -8.820 1.00 10.90 198 TYR A CA 1
ATOM 1542 C C . TYR A 1 202 ? -26.312 -21.676 -9.196 1.00 13.37 198 TYR A C 1
ATOM 1543 O O . TYR A 1 202 ? -26.833 -22.395 -8.320 1.00 14.29 198 TYR A O 1
ATOM 1552 N N . ASP A 1 203 ? -26.374 -21.956 -10.495 1.00 12.11 199 ASP A N 1
ATOM 1553 C CA . ASP A 1 203 ? -26.926 -23.223 -10.961 1.00 12.49 199 ASP A CA 1
ATOM 1554 C C . ASP A 1 203 ? -26.037 -23.830 -12.049 1.00 11.93 199 ASP A C 1
ATOM 1555 O O . ASP A 1 203 ? -24.820 -23.574 -12.079 1.00 11.00 199 ASP A O 1
ATOM 1560 N N . GLY A 1 204 ? -26.634 -24.643 -12.923 1.00 12.19 200 GLY A N 1
ATOM 1561 C CA . GLY A 1 204 ? -25.889 -25.299 -13.986 1.00 11.52 200 GLY A CA 1
ATOM 1562 C C . GLY A 1 204 ? -25.193 -24.340 -14.937 1.00 11.34 200 GLY A C 1
ATOM 1563 O O . GLY A 1 204 ? -24.236 -24.723 -15.611 1.00 14.47 200 GLY A O 1
ATOM 1564 N N . LYS A 1 205 ? -25.650 -23.093 -15.002 1.00 10.53 201 LYS A N 1
ATOM 1565 C CA . LYS A 1 205 ? -24.983 -22.144 -15.891 1.00 11.55 201 LYS A CA 1
ATOM 1566 C C . LYS A 1 205 ? -23.552 -21.847 -15.436 1.00 11.31 201 LYS A C 1
ATOM 1567 O O . LYS A 1 205 ? -22.738 -21.369 -16.234 1.00 11.77 201 LYS A O 1
ATOM 1573 N N . ALA A 1 206 ? -23.222 -22.124 -14.179 1.00 10.20 202 ALA A N 1
ATOM 1574 C CA . ALA A 1 206 ? -21.829 -21.981 -13.752 1.00 9.83 202 ALA A CA 1
ATOM 1575 C C . ALA A 1 206 ? -20.918 -22.950 -14.514 1.00 11.44 202 ALA A C 1
ATOM 1576 O O . ALA A 1 206 ? -19.814 -22.571 -14.905 1.00 11.01 202 ALA A O 1
ATOM 1578 N N . ASP A 1 207 ? -21.373 -24.178 -14.749 1.00 10.67 203 ASP A N 1
ATOM 1579 C CA . ASP A 1 207 ? -20.596 -25.124 -15.555 1.00 11.39 203 ASP A CA 1
ATOM 1580 C C . ASP A 1 207 ? -20.431 -24.607 -16.988 1.00 10.34 203 ASP A C 1
ATOM 1581 O O . ASP A 1 207 ? -19.386 -24.814 -17.609 1.00 9.65 203 ASP A O 1
ATOM 1586 N N . LEU A 1 208 ? -21.451 -23.933 -17.516 1.00 11.48 204 LEU A N 1
ATOM 1587 C CA . LEU A 1 208 ? -21.338 -23.429 -18.885 1.00 12.07 204 LEU A CA 1
ATOM 1588 C C . LEU A 1 208 ? -20.276 -22.319 -18.965 1.00 11.27 204 LEU A C 1
ATOM 1589 O O . LEU A 1 208 ? -19.551 -22.218 -19.968 1.00 11.77 204 LEU A O 1
ATOM 1594 N N . TRP A 1 209 ? -20.161 -21.496 -17.926 1.00 10.02 205 TRP A N 1
ATOM 1595 C CA . TRP A 1 209 ? -19.073 -20.523 -17.889 1.00 9.93 205 TRP A CA 1
ATOM 1596 C C . TRP A 1 209 ? -17.739 -21.254 -17.952 1.00 12.33 205 TRP A C 1
ATOM 1597 O O . TRP A 1 209 ? -16.863 -20.899 -18.720 1.00 12.14 205 TRP A O 1
ATOM 1608 N N . SER A 1 210 ? -17.582 -22.270 -17.117 1.00 11.23 206 SER A N 1
ATOM 1609 C CA . SER A 1 210 ? -16.338 -23.026 -17.086 1.00 8.94 206 SER A CA 1
ATOM 1610 C C . SER A 1 210 ? -15.997 -23.620 -18.460 1.00 9.14 206 SER A C 1
ATOM 1611 O O . SER A 1 210 ? -14.833 -23.574 -18.908 1.00 11.19 206 SER A O 1
ATOM 1614 N N . ILE A 1 211 ? -17.006 -24.167 -19.124 1.00 9.19 207 ILE A N 1
ATOM 1615 C CA . ILE A 1 211 ? -16.831 -24.685 -20.488 1.00 10.78 207 ILE A CA 1
ATOM 1616 C C . ILE A 1 211 ? -16.381 -23.583 -21.450 1.00 11.43 207 ILE A C 1
ATOM 1617 O O . ILE A 1 211 ? -15.491 -23.805 -22.286 1.00 11.07 207 ILE A O 1
ATOM 1622 N N . GLY A 1 212 ? -16.958 -22.394 -21.323 1.00 10.33 208 GLY A N 1
ATOM 1623 C CA . GLY A 1 212 ? -16.484 -21.247 -22.083 1.00 9.94 208 GLY A CA 1
ATOM 1624 C C . GLY A 1 212 ? -15.007 -20.968 -21.842 1.00 10.05 208 GLY A C 1
ATOM 1625 O O . GLY A 1 212 ? -14.259 -20.690 -22.787 1.00 12.00 208 GLY A O 1
ATOM 1626 N N . THR A 1 213 ? -14.575 -21.037 -20.586 1.00 10.92 209 THR A N 1
ATOM 1627 C CA . THR A 1 213 ? -13.164 -20.785 -20.289 1.00 11.20 209 THR A CA 1
ATOM 1628 C C . THR A 1 213 ? -12.275 -21.881 -20.865 1.00 12.55 209 THR A C 1
ATOM 1629 O O . THR A 1 213 ? -11.166 -21.597 -21.317 1.00 13.86 209 THR A O 1
ATOM 1633 N N . ILE A 1 214 ? -12.743 -23.126 -20.852 1.00 10.77 210 ILE A N 1
ATOM 1634 C CA . ILE A 1 214 ? -11.991 -24.223 -21.478 1.00 13.18 210 ILE A CA 1
ATOM 1635 C C . ILE A 1 214 ? -11.808 -23.964 -22.978 1.00 12.96 210 ILE A C 1
ATOM 1636 O O . ILE A 1 214 ? -10.710 -24.108 -23.528 1.00 13.25 210 ILE A O 1
ATOM 1641 N N . VAL A 1 215 ? -12.890 -23.582 -23.643 1.00 11.65 211 VAL A N 1
ATOM 1642 C CA . VAL A 1 215 ? -12.829 -23.304 -25.076 1.00 10.75 211 VAL A CA 1
ATOM 1643 C C . VAL A 1 215 ? -11.882 -22.127 -25.340 1.00 10.99 211 VAL A C 1
ATOM 1644 O O . VAL A 1 215 ? -11.034 -22.180 -26.232 1.00 12.23 211 VAL A O 1
ATOM 1648 N N . TYR A 1 216 ? -11.991 -21.089 -24.529 1.00 11.75 212 TYR A N 1
ATOM 1649 C CA . TYR A 1 216 ? -11.116 -19.945 -24.659 1.00 12.72 212 TYR A CA 1
ATOM 1650 C C . TYR A 1 216 ? -9.653 -20.366 -24.505 1.00 13.52 212 TYR A C 1
ATOM 1651 O O . TYR A 1 216 ? -8.804 -19.955 -25.294 1.00 13.00 212 TYR A O 1
ATOM 1660 N N . GLN A 1 217 ? -9.362 -21.213 -23.524 1.00 12.18 213 GLN A N 1
ATOM 1661 C CA . GLN A 1 217 ? -7.974 -21.624 -23.337 1.00 11.89 213 GLN A CA 1
ATOM 1662 C C . GLN A 1 217 ? -7.494 -22.514 -24.488 1.00 11.58 213 GLN A C 1
ATOM 1663 O O . GLN A 1 217 ? -6.327 -22.443 -24.896 1.00 12.44 213 GLN A O 1
ATOM 1669 N N . CYS A 1 218 ? -8.384 -23.339 -25.035 1.00 12.73 214 CYS A N 1
ATOM 1670 C CA . CYS A 1 218 ? -7.990 -24.153 -26.194 1.00 13.27 214 CYS A CA 1
ATOM 1671 C C . CYS A 1 218 ? -7.588 -23.280 -27.374 1.00 13.39 214 CYS A C 1
ATOM 1672 O O . CYS A 1 218 ? -6.689 -23.628 -28.142 1.00 12.78 214 CYS A O 1
ATOM 1675 N N . LEU A 1 219 ? -8.251 -22.140 -27.498 1.00 13.09 215 LEU A N 1
ATOM 1676 C CA . LEU A 1 219 ? -8.034 -21.215 -28.597 1.00 13.11 215 LEU A CA 1
ATOM 1677 C C . LEU A 1 219 ? -6.778 -20.347 -28.426 1.00 14.14 215 LEU A C 1
ATOM 1678 O O . LEU A 1 219 ? -6.068 -20.076 -29.397 1.00 16.62 215 LEU A O 1
ATOM 1683 N N . THR A 1 220 ? -6.495 -19.931 -27.193 1.00 15.49 216 THR A N 1
ATOM 1684 C CA . THR A 1 220 ? -5.489 -18.898 -26.945 1.00 15.35 216 THR A CA 1
ATOM 1685 C C . THR A 1 220 ? -4.304 -19.365 -26.112 1.00 15.82 216 THR A C 1
ATOM 1686 O O . THR A 1 220 ? -3.261 -18.710 -26.097 1.00 20.51 216 THR A O 1
ATOM 1690 N N . GLY A 1 221 ? -4.487 -20.457 -25.383 1.00 15.88 217 GLY A N 1
ATOM 1691 C CA . GLY A 1 221 ? -3.483 -20.936 -24.449 1.00 17.90 217 GLY A CA 1
ATOM 1692 C C . GLY A 1 221 ? -3.606 -20.346 -23.058 1.00 21.53 217 GLY A C 1
ATOM 1693 O O . GLY A 1 221 ? -2.990 -20.839 -22.109 1.00 26.60 217 GLY A O 1
ATOM 1694 N N . LYS A 1 222 ? -4.414 -19.300 -22.925 1.00 26.74 218 LYS A N 1
ATOM 1695 C CA . LYS A 1 222 ? -4.534 -18.591 -21.656 1.00 28.90 218 LYS A CA 1
ATOM 1696 C C . LYS A 1 222 ? -5.961 -18.526 -21.136 1.00 26.48 218 LYS A C 1
ATOM 1697 O O . LYS A 1 222 ? -6.913 -18.797 -21.864 1.00 24.06 218 LYS A O 1
ATOM 1703 N N . ALA A 1 223 ? -6.095 -18.178 -19.859 1.00 31.03 219 ALA A N 1
ATOM 1704 C CA . ALA A 1 223 ? -7.399 -17.941 -19.251 1.00 30.82 219 ALA A CA 1
ATOM 1705 C C . ALA A 1 223 ? -7.921 -16.599 -19.738 1.00 29.83 219 ALA A C 1
ATOM 1706 O O . ALA A 1 223 ? -7.135 -15.694 -20.010 1.00 33.07 219 ALA A O 1
ATOM 1708 N N . PRO A 1 224 ? -9.250 -16.468 -19.869 1.00 26.67 220 PRO A N 1
ATOM 1709 C CA . PRO A 1 224 ? -9.855 -15.267 -20.462 1.00 27.07 220 PRO A CA 1
ATOM 1710 C C . PRO A 1 224 ? -9.728 -14.010 -19.610 1.00 30.57 220 PRO A C 1
ATOM 1711 O O . PRO A 1 224 ? -9.777 -12.909 -20.151 1.00 31.84 220 PRO A O 1
ATOM 1715 N N . PHE A 1 225 ? -9.588 -14.159 -18.301 1.00 31.77 221 PHE A N 1
ATOM 1716 C CA . PHE A 1 225 ? -9.470 -12.985 -17.457 1.00 37.75 221 PHE A CA 1
ATOM 1717 C C . PHE A 1 225 ? -8.305 -13.135 -16.504 1.00 46.34 221 PHE A C 1
ATOM 1718 O O . PHE A 1 225 ? -8.278 -14.017 -15.640 1.00 48.02 221 PHE A O 1
ATOM 1726 N N . GLN A 1 226 ? -7.324 -12.269 -16.695 1.00 53.16 222 GLN A N 1
ATOM 1727 C CA . GLN A 1 226 ? -6.122 -12.321 -15.895 1.00 61.65 222 GLN A CA 1
ATOM 1728 C C . GLN A 1 226 ? -6.172 -11.304 -14.771 1.00 66.52 222 GLN A C 1
ATOM 1729 O O . GLN A 1 226 ? -6.338 -10.104 -14.997 1.00 68.90 222 GLN A O 1
ATOM 1735 N N . ALA A 1 227 ? -6.065 -11.815 -13.553 1.00 67.77 223 ALA A N 1
ATOM 1736 C CA . ALA A 1 227 ? -5.843 -10.999 -12.378 1.00 70.57 223 ALA A CA 1
ATOM 1737 C C . ALA A 1 227 ? -4.630 -11.574 -11.670 1.00 71.97 223 ALA A C 1
ATOM 1738 O O . ALA A 1 227 ? -4.296 -12.741 -11.869 1.00 70.87 223 ALA A O 1
ATOM 1740 N N . SER A 1 228 ? -3.964 -10.762 -10.859 1.00 74.12 224 SER A N 1
ATOM 1741 C CA . SER A 1 228 ? -2.764 -11.214 -10.169 1.00 75.85 224 SER A CA 1
ATOM 1742 C C . SER A 1 228 ? -3.089 -12.374 -9.236 1.00 73.40 224 SER A C 1
ATOM 1743 O O . SER A 1 228 ? -2.275 -13.273 -9.054 1.00 75.02 224 SER A O 1
ATOM 1746 N N . SER A 1 229 ? -4.290 -12.338 -8.664 1.00 68.72 225 SER A N 1
ATOM 1747 C CA . SER A 1 229 ? -4.710 -13.306 -7.661 1.00 64.54 225 SER A CA 1
ATOM 1748 C C . SER A 1 229 ? -6.206 -13.591 -7.730 1.00 59.77 225 SER A C 1
ATOM 1749 O O . SER A 1 229 ? -6.915 -12.950 -8.493 1.00 57.11 225 SER A O 1
ATOM 1752 N N . PRO A 1 230 ? -6.691 -14.551 -6.916 1.00 46.66 226 PRO A N 1
ATOM 1753 C CA . PRO A 1 230 ? -8.129 -14.847 -6.858 1.00 43.55 226 PRO A CA 1
ATOM 1754 C C . PRO A 1 230 ? -8.906 -13.686 -6.245 1.00 43.40 226 PRO A C 1
ATOM 1755 O O . PRO A 1 230 ? -10.015 -13.393 -6.685 1.00 39.88 226 PRO A O 1
ATOM 1759 N N . GLN A 1 231 ? -8.319 -13.013 -5.262 1.00 48.34 227 GLN A N 1
ATOM 1760 C CA . GLN A 1 231 ? -8.964 -11.843 -4.692 1.00 51.46 227 GLN A CA 1
ATOM 1761 C C . GLN A 1 231 ? -9.048 -10.738 -5.741 1.00 48.00 227 GLN A C 1
ATOM 1762 O O . GLN A 1 231 ? -10.056 -10.040 -5.845 1.00 46.60 227 GLN A O 1
ATOM 1768 N N . ASP A 1 232 ? -7.981 -10.592 -6.521 1.00 46.87 228 ASP A N 1
ATOM 1769 C CA . ASP A 1 232 ? -7.950 -9.635 -7.619 1.00 47.60 228 ASP A CA 1
ATOM 1770 C C . ASP A 1 232 ? -9.025 -10.002 -8.638 1.00 41.09 228 ASP A C 1
ATOM 1771 O O . ASP A 1 232 ? -9.753 -9.138 -9.128 1.00 40.03 228 ASP A O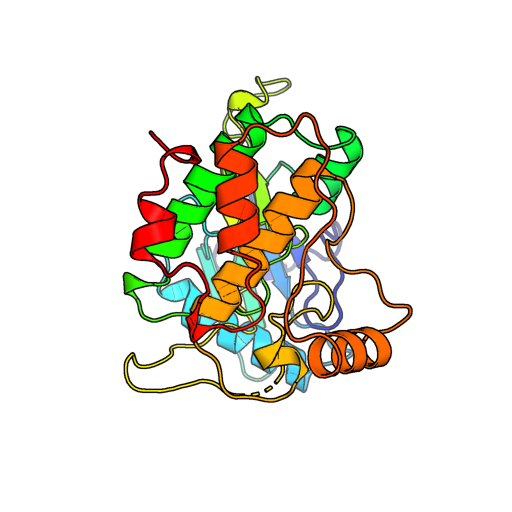 1
ATOM 1776 N N . LEU A 1 233 ? -9.131 -11.292 -8.941 1.00 37.36 229 LEU A N 1
ATOM 1777 C CA . LEU A 1 233 ? -10.117 -11.772 -9.908 1.00 33.22 229 LEU A CA 1
ATOM 1778 C C . LEU A 1 233 ? -11.542 -11.494 -9.432 1.00 33.00 229 LEU A C 1
ATOM 1779 O O . LEU A 1 233 ? -12.386 -11.019 -10.199 1.00 32.36 229 LEU A O 1
ATOM 1784 N N . ARG A 1 234 ? -11.800 -11.779 -8.162 1.00 34.04 230 ARG A N 1
ATOM 1785 C CA . ARG A 1 234 ? -13.097 -11.499 -7.557 1.00 35.15 230 ARG A CA 1
ATOM 1786 C C . ARG A 1 234 ? -13.433 -10.000 -7.563 1.00 38.29 230 ARG A C 1
ATOM 1787 O O . ARG A 1 234 ? -14.537 -9.603 -7.940 1.00 36.21 230 ARG A O 1
ATOM 1795 N N . LEU A 1 235 ? -12.484 -9.169 -7.138 1.00 39.46 231 LEU A N 1
ATOM 1796 C CA . LEU A 1 235 ? -12.679 -7.720 -7.186 1.00 42.45 231 LEU A CA 1
ATOM 1797 C C . LEU A 1 235 ? -12.915 -7.271 -8.626 1.00 40.64 231 LEU A C 1
ATOM 1798 O O . LEU A 1 235 ? -13.692 -6.353 -8.890 1.00 41.43 231 LEU A O 1
ATOM 1803 N N . PHE A 1 236 ? -12.240 -7.938 -9.554 1.00 37.51 232 PHE A N 1
ATOM 1804 C CA . PHE A 1 236 ? -12.379 -7.634 -10.968 1.00 36.56 232 PHE A CA 1
ATOM 1805 C C . PHE A 1 236 ? -13.814 -7.856 -11.450 1.00 34.17 232 PHE A C 1
ATOM 1806 O O . PHE A 1 236 ? -14.390 -6.993 -12.109 1.00 35.20 232 PHE A O 1
ATOM 1814 N N . TYR A 1 237 ? -14.392 -9.006 -11.113 1.00 32.15 233 TYR A N 1
ATOM 1815 C CA . TYR A 1 237 ? -15.780 -9.294 -11.474 1.00 31.25 233 TYR A CA 1
ATOM 1816 C C . TYR A 1 237 ? -16.765 -8.343 -10.792 1.00 34.26 233 TYR A C 1
ATOM 1817 O O . TYR A 1 237 ? -17.762 -7.935 -11.389 1.00 34.91 233 TYR A O 1
ATOM 1826 N N . GLU A 1 238 ? -16.489 -8.005 -9.537 1.00 36.67 234 GLU A N 1
ATOM 1827 C CA . GLU A 1 238 ? -17.362 -7.109 -8.789 1.00 40.28 234 GLU A CA 1
ATOM 1828 C C . GLU A 1 238 ? -17.375 -5.724 -9.418 1.00 42.49 234 GLU A C 1
ATOM 1829 O O . GLU A 1 238 ? -18.431 -5.103 -9.544 1.00 44.66 234 GLU A O 1
ATOM 1835 N N . LYS A 1 239 ? -16.198 -5.256 -9.825 1.00 42.57 235 LYS A N 1
ATOM 1836 C CA . LYS A 1 239 ? -16.038 -3.904 -10.359 1.00 45.59 235 LYS A CA 1
ATOM 1837 C C . LYS A 1 239 ? -16.466 -3.770 -11.819 1.00 44.25 235 LYS A C 1
ATOM 1838 O O . LYS A 1 239 ? -16.817 -2.682 -12.267 1.00 47.32 235 LYS A O 1
ATOM 1844 N N . ASN A 1 240 ? -16.420 -4.867 -12.566 1.00 42.12 236 ASN A N 1
ATOM 1845 C CA . ASN A 1 240 ? -16.727 -4.812 -13.989 1.00 41.35 236 ASN A CA 1
ATOM 1846 C C . ASN A 1 240 ? -17.996 -5.577 -14.345 1.00 39.35 236 ASN A C 1
ATOM 1847 O O . ASN A 1 240 ? -18.001 -6.805 -14.360 1.00 34.71 236 ASN A O 1
ATOM 1852 N N . LYS A 1 241 ? -19.064 -4.841 -14.646 1.00 43.89 237 LYS A N 1
ATOM 1853 C CA . LYS A 1 241 ? -20.374 -5.439 -14.905 1.00 44.88 237 LYS A CA 1
ATOM 1854 C C . LYS A 1 241 ? -20.498 -6.014 -16.313 1.00 42.40 237 LYS A C 1
ATOM 1855 O O . LYS A 1 241 ? -21.339 -6.879 -16.564 1.00 43.36 237 LYS A O 1
ATOM 1861 N N . THR A 1 242 ? -19.668 -5.533 -17.233 1.00 41.10 238 THR A N 1
ATOM 1862 C CA . THR A 1 242 ? -19.632 -6.091 -18.579 1.00 41.23 238 THR A CA 1
ATOM 1863 C C . THR A 1 242 ? -18.238 -6.632 -18.879 1.00 40.53 238 THR A C 1
ATOM 1864 O O . THR A 1 242 ? -17.287 -5.868 -19.025 1.00 43.70 238 THR A O 1
ATOM 1868 N N . LEU A 1 243 ? -18.119 -7.952 -18.965 1.00 37.39 239 LEU A N 1
ATOM 1869 C CA . LEU A 1 243 ? -16.829 -8.582 -19.217 1.00 34.92 239 LEU A CA 1
ATOM 1870 C C . LEU A 1 243 ? -16.675 -8.926 -20.687 1.00 35.61 239 LEU A C 1
ATOM 1871 O O . LEU A 1 243 ? -17.559 -9.551 -21.271 1.00 38.43 239 LEU A O 1
ATOM 1876 N N . VAL A 1 244 ? -15.553 -8.535 -21.286 1.00 34.69 240 VAL A N 1
ATOM 1877 C CA . VAL A 1 244 ? -15.267 -8.944 -22.655 1.00 35.62 240 VAL A CA 1
ATOM 1878 C C . VAL A 1 244 ? -13.843 -9.491 -22.791 1.00 29.96 240 VAL A C 1
ATOM 1879 O O . VAL A 1 244 ? -12.857 -8.768 -22.695 1.00 31.79 240 VAL A O 1
ATOM 1883 N N . PRO A 1 245 ? -13.740 -10.799 -23.010 1.00 27.97 241 PRO A N 1
ATOM 1884 C CA . PRO A 1 245 ? -12.451 -11.467 -23.152 1.00 27.79 241 PRO A CA 1
ATOM 1885 C C . PRO A 1 245 ? -11.772 -11.103 -24.461 1.00 30.81 241 PRO A C 1
ATOM 1886 O O . PRO A 1 245 ? -12.445 -10.833 -25.456 1.00 31.87 241 PRO A O 1
ATOM 1890 N N . THR A 1 246 ? -10.446 -11.076 -24.445 1.00 17.04 242 THR A N 1
ATOM 1891 C CA . THR A 1 246 ? -9.660 -10.815 -25.640 1.00 20.76 242 THR A CA 1
ATOM 1892 C C . THR A 1 246 ? -9.640 -12.064 -26.505 1.00 20.23 242 THR A C 1
ATOM 1893 O O . THR A 1 246 ? -9.042 -13.070 -26.139 1.00 21.73 242 THR A O 1
ATOM 1897 N N . ILE A 1 247 ? -10.303 -11.987 -27.653 1.00 18.35 243 ILE A N 1
ATOM 1898 C CA . ILE A 1 247 ? -10.424 -13.120 -28.558 1.00 15.17 243 ILE A CA 1
ATOM 1899 C C . ILE A 1 247 ? -9.663 -12.777 -29.837 1.00 14.76 243 ILE A C 1
ATOM 1900 O O . ILE A 1 247 ? -9.815 -11.671 -30.368 1.00 15.76 243 ILE A O 1
ATOM 1905 N N . PRO A 1 248 ? -8.816 -13.698 -30.316 1.00 13.92 244 PRO A N 1
ATOM 1906 C CA . PRO A 1 248 ? -8.012 -13.399 -31.506 1.00 15.66 244 PRO A CA 1
ATOM 1907 C C . PRO A 1 248 ? -8.881 -12.942 -32.668 1.00 15.43 244 PRO A C 1
ATOM 1908 O O . PRO A 1 248 ? -9.945 -13.515 -32.894 1.00 15.90 244 PRO A O 1
ATOM 1912 N N . ARG A 1 249 ? -8.427 -11.939 -33.408 1.00 15.28 245 ARG A N 1
ATOM 1913 C CA . ARG A 1 249 ? -9.299 -11.345 -34.414 1.00 14.91 245 ARG A CA 1
ATOM 1914 C C . ARG A 1 249 ? -9.675 -12.308 -35.542 1.00 15.93 245 ARG A C 1
ATOM 1915 O O . ARG A 1 249 ? -10.743 -12.161 -36.137 1.00 14.62 245 ARG A O 1
ATOM 1923 N N . GLU A 1 250 ? -8.833 -13.302 -35.820 1.00 16.53 246 GLU A N 1
ATOM 1924 C CA . GLU A 1 250 ? -9.113 -14.215 -36.926 1.00 16.04 246 GLU A CA 1
ATOM 1925 C C . GLU A 1 250 ? -10.100 -15.337 -36.556 1.00 14.20 246 GLU A C 1
ATOM 1926 O O . GLU A 1 250 ? -10.507 -16.110 -37.426 1.00 17.09 246 GLU A O 1
ATOM 1932 N N . THR A 1 251 ? -10.486 -15.418 -35.283 1.00 12.92 247 THR A N 1
ATOM 1933 C CA . THR A 1 251 ? -11.474 -16.400 -34.815 1.00 12.74 247 THR A CA 1
ATOM 1934 C C . THR A 1 251 ? -12.749 -16.313 -35.639 1.00 13.10 247 THR A C 1
ATOM 1935 O O . THR A 1 251 ? -13.212 -15.217 -35.946 1.00 13.81 247 THR A O 1
ATOM 1939 N N . SER A 1 252 ? -13.332 -17.459 -36.001 1.00 12.09 248 SER A N 1
ATOM 1940 C CA . SER A 1 252 ? -14.550 -17.424 -36.818 1.00 12.57 248 SER A CA 1
ATOM 1941 C C . SER A 1 252 ? -15.692 -16.762 -36.047 1.00 12.70 248 SER A C 1
ATOM 1942 O O . SER A 1 252 ? -15.758 -16.861 -34.825 1.00 11.59 248 SER A O 1
ATOM 1945 N N . ALA A 1 253 ? -16.591 -16.088 -36.759 1.00 13.46 249 ALA A N 1
ATOM 1946 C CA . ALA A 1 253 ? -17.659 -15.380 -36.057 1.00 12.58 249 ALA A CA 1
ATOM 1947 C C . ALA A 1 253 ? -18.520 -16.331 -35.209 1.00 12.53 249 ALA A C 1
ATOM 1948 O O . ALA A 1 253 ? -18.861 -15.984 -34.091 1.00 12.31 249 ALA A O 1
ATOM 1950 N N . PRO A 1 254 ? -18.851 -17.537 -35.717 1.00 11.75 250 PRO A N 1
ATOM 1951 C CA . PRO A 1 254 ? -19.698 -18.379 -34.854 1.00 11.73 250 PRO A CA 1
ATOM 1952 C C . PRO A 1 254 ? -18.978 -18.865 -33.593 1.00 12.35 250 PRO A C 1
ATOM 1953 O O . PRO A 1 254 ? -19.623 -18.980 -32.540 1.00 13.96 250 PRO A O 1
ATOM 1957 N N . LEU A 1 255 ? -17.672 -19.122 -33.660 1.00 10.43 251 LEU A N 1
ATOM 1958 C CA . LEU A 1 255 ? -16.971 -19.548 -32.458 1.00 11.49 251 LEU A CA 1
ATOM 1959 C C . LEU A 1 255 ? -16.844 -18.367 -31.509 1.00 11.91 251 LEU A C 1
ATOM 1960 O O . LEU A 1 255 ? -16.999 -18.522 -30.301 1.00 11.65 251 LEU A O 1
ATOM 1965 N N . ARG A 1 256 ? -16.582 -17.180 -32.048 1.00 11.14 252 ARG A N 1
ATOM 1966 C CA . ARG A 1 256 ? -16.520 -15.997 -31.193 1.00 12.33 252 ARG A CA 1
ATOM 1967 C C . ARG A 1 256 ? -17.854 -15.754 -30.495 1.00 11.17 252 ARG A C 1
ATOM 1968 O O . ARG A 1 256 ? -17.893 -15.439 -29.304 1.00 12.36 252 ARG A O 1
ATOM 1976 N N . GLN A 1 257 ? -18.953 -15.912 -31.229 1.00 10.81 253 GLN A N 1
ATOM 1977 C CA . GLN A 1 257 ? -20.274 -15.679 -30.647 1.00 9.93 253 GLN A CA 1
ATOM 1978 C C . GLN A 1 257 ? -20.550 -16.684 -29.528 1.00 10.49 253 GLN A C 1
ATOM 1979 O O . GLN A 1 257 ? -21.063 -16.314 -28.476 1.00 12.65 253 GLN A O 1
ATOM 1985 N N . LEU A 1 258 ? -20.216 -17.945 -29.769 1.00 10.77 254 LEU A N 1
ATOM 1986 C CA . LEU A 1 258 ? -20.369 -18.980 -28.750 1.00 9.72 254 LEU A CA 1
ATOM 1987 C C . LEU A 1 258 ? -19.574 -18.622 -27.492 1.00 12.11 254 LEU A C 1
ATOM 1988 O O . LEU A 1 258 ? -20.082 -18.710 -26.369 1.00 11.93 254 LEU A O 1
ATOM 1993 N N . LEU A 1 259 ? -18.328 -18.206 -27.673 1.00 11.01 255 LEU A N 1
ATOM 1994 C CA . LEU A 1 259 ? -17.502 -17.798 -26.532 1.00 12.64 255 LEU A CA 1
ATOM 1995 C C . LEU A 1 259 ? -18.100 -16.629 -25.763 1.00 12.43 255 LEU A C 1
ATOM 1996 O O . LEU A 1 259 ? -18.141 -16.640 -24.523 1.00 12.30 255 LEU A O 1
ATOM 2001 N N . LEU A 1 260 ? -18.546 -15.604 -26.478 1.00 11.76 256 LEU A N 1
ATOM 2002 C CA . LEU A 1 260 ? -19.115 -14.438 -25.810 1.00 10.95 256 LEU A CA 1
ATOM 2003 C C . LEU A 1 260 ? -20.393 -14.788 -25.077 1.00 13.13 256 LEU A C 1
ATOM 2004 O O . LEU A 1 260 ? -20.706 -14.177 -24.051 1.00 14.41 256 LEU A O 1
ATOM 2009 N N . ALA A 1 261 ? -21.123 -15.772 -25.595 1.00 12.91 257 ALA A N 1
ATOM 2010 C CA . ALA A 1 261 ? -22.405 -16.152 -25.008 1.00 13.14 257 ALA A CA 1
ATOM 2011 C C . ALA A 1 261 ? -22.212 -16.942 -23.710 1.00 12.31 257 ALA A C 1
ATOM 2012 O O . ALA A 1 261 ? -22.984 -16.774 -22.756 1.00 13.44 257 ALA A O 1
ATOM 2014 N N . LEU A 1 262 ? -21.193 -17.793 -23.696 1.00 11.18 258 LEU A N 1
ATOM 2015 C CA . LEU A 1 262 ? -20.859 -18.593 -22.513 1.00 10.09 258 LEU A CA 1
ATOM 2016 C C . LEU A 1 262 ? -20.186 -17.744 -21.449 1.00 11.48 258 LEU A C 1
ATOM 2017 O O . LEU A 1 262 ? -20.371 -17.976 -20.257 1.00 12.96 258 LEU A O 1
ATOM 2022 N N . LEU A 1 263 ? -19.378 -16.776 -21.883 1.00 11.42 259 LEU A N 1
ATOM 2023 C CA . LEU A 1 263 ? -18.614 -15.958 -20.940 1.00 11.00 259 LEU A CA 1
ATOM 2024 C C . LEU A 1 263 ? -19.332 -14.647 -20.598 1.00 16.58 259 LEU A C 1
ATOM 2025 O O . LEU A 1 263 ? -18.705 -13.596 -20.428 1.00 18.06 259 LEU A O 1
ATOM 2030 N N . GLN A 1 264 ? -20.653 -14.727 -20.444 1.00 14.18 260 GLN A N 1
ATOM 2031 C CA . GLN A 1 264 ? -21.439 -13.614 -19.932 1.00 16.21 260 GLN A CA 1
ATOM 2032 C C . GLN A 1 264 ? -21.292 -13.508 -18.413 1.00 16.11 260 GLN A C 1
ATOM 2033 O O . GLN A 1 264 ? -21.490 -14.488 -17.702 1.00 16.43 260 GLN A O 1
ATOM 2039 N N . ARG A 1 265 ? -20.952 -12.321 -17.920 1.00 17.94 261 ARG A N 1
ATOM 2040 C CA . ARG A 1 265 ? -20.746 -12.127 -16.490 1.00 19.97 261 ARG A CA 1
ATOM 2041 C C . ARG A 1 265 ? -21.978 -12.471 -15.670 1.00 22.05 261 ARG A C 1
ATOM 2042 O O . ARG A 1 265 ? -21.891 -13.124 -14.628 1.00 23.11 261 ARG A O 1
ATOM 2050 N N . ASN A 1 266 ? -23.127 -11.998 -16.132 1.00 22.58 262 ASN A N 1
ATOM 2051 C CA . ASN A 1 266 ? -24.364 -12.179 -15.396 1.00 23.87 262 ASN A CA 1
ATOM 2052 C C . ASN A 1 266 ? -25.053 -13.440 -15.863 1.00 21.59 262 ASN A C 1
ATOM 2053 O O . ASN A 1 266 ? -25.263 -13.631 -17.062 1.00 19.99 262 ASN A O 1
ATOM 2058 N N . HIS A 1 267 ? -25.366 -14.331 -14.929 1.00 23.50 263 HIS A N 1
ATOM 2059 C CA . HIS A 1 267 ? -25.822 -15.643 -15.340 1.00 23.26 263 HIS A CA 1
ATOM 2060 C C . HIS A 1 267 ? -27.194 -15.551 -16.027 1.00 23.87 263 HIS A C 1
ATOM 2061 O O . HIS A 1 267 ? -27.513 -16.393 -16.863 1.00 22.72 263 HIS A O 1
ATOM 2068 N N . LYS A 1 268 ? -27.965 -14.505 -15.737 1.00 26.44 264 LYS A N 1
ATOM 2069 C CA . LYS A 1 268 ? -29.245 -14.314 -16.409 1.00 28.44 264 LYS A CA 1
ATOM 2070 C C . LYS A 1 268 ? -29.082 -14.217 -17.927 1.00 27.40 264 LYS A C 1
ATOM 2071 O O . LYS A 1 268 ? -29.887 -14.756 -18.695 1.00 27.51 264 LYS A O 1
ATOM 2077 N N . ASP A 1 269 ? -28.023 -13.542 -18.356 1.00 23.83 265 ASP A N 1
ATOM 2078 C CA . ASP A 1 269 ? -27.770 -13.319 -19.774 1.00 25.48 265 ASP A CA 1
ATOM 2079 C C . ASP A 1 269 ? -26.963 -14.436 -20.424 1.00 21.89 265 ASP A C 1
ATOM 2080 O O . ASP A 1 269 ? -26.865 -14.515 -21.648 1.00 21.99 265 ASP A O 1
ATOM 2085 N N . ARG A 1 270 ? -26.362 -15.287 -19.601 1.00 16.61 266 ARG A N 1
ATOM 2086 C CA . ARG A 1 270 ? -25.489 -16.331 -20.110 1.00 16.29 266 ARG A CA 1
ATOM 2087 C C . ARG A 1 270 ? -26.275 -17.386 -20.876 1.00 15.06 266 ARG A C 1
ATOM 2088 O O . ARG A 1 270 ? -27.438 -17.656 -20.572 1.00 17.48 266 ARG A O 1
ATOM 2096 N N . MET A 1 271 ? -25.629 -17.951 -21.884 1.00 16.05 267 MET A N 1
ATOM 2097 C CA . MET A 1 271 ? -26.164 -19.076 -22.635 1.00 15.50 267 MET A CA 1
ATOM 2098 C C . MET A 1 271 ? -26.705 -20.156 -21.696 1.00 16.31 267 MET A C 1
ATOM 2099 O O . MET A 1 271 ? -26.072 -20.469 -20.682 1.00 17.79 267 MET A O 1
ATOM 2104 N N . ASP A 1 272 ? -27.887 -20.692 -22.000 1.00 15.58 268 ASP A N 1
ATOM 2105 C CA . ASP A 1 272 ? -28.393 -21.820 -21.219 1.00 19.18 268 ASP A CA 1
ATOM 2106 C C . ASP A 1 272 ? -28.111 -23.122 -21.964 1.00 16.70 268 ASP A C 1
ATOM 2107 O O . ASP A 1 272 ? -27.488 -23.109 -23.033 1.00 15.96 268 ASP A O 1
ATOM 2112 N N . PHE A 1 273 ? -28.539 -24.241 -21.391 1.00 15.06 269 PHE A N 1
ATOM 2113 C CA . PHE A 1 273 ? -28.158 -25.545 -21.926 1.00 15.08 269 PHE A CA 1
ATOM 2114 C C . PHE A 1 273 ? -28.708 -25.817 -23.310 1.00 15.47 269 PHE A C 1
ATOM 2115 O O . PHE A 1 273 ? -27.965 -26.250 -24.190 1.00 14.95 269 PHE A O 1
ATOM 2123 N N . ASP A 1 274 ? -29.992 -25.553 -23.523 1.00 19.76 270 ASP A N 1
ATOM 2124 C CA . ASP A 1 274 ? -30.573 -25.795 -24.844 1.00 23.14 270 ASP A CA 1
ATOM 2125 C C . ASP A 1 274 ? -29.858 -24.992 -25.930 1.00 20.70 270 ASP A C 1
ATOM 2126 O O . ASP A 1 274 ? -29.588 -25.497 -27.020 1.00 20.78 270 ASP A O 1
ATOM 2131 N N . GLU A 1 275 ? -29.540 -23.742 -25.618 1.00 19.85 271 GLU A N 1
ATOM 2132 C CA . GLU A 1 275 ? -28.865 -22.873 -26.572 1.00 18.73 271 GLU A CA 1
ATOM 2133 C C . GLU A 1 275 ? -27.464 -23.413 -26.885 1.00 16.96 271 GLU A C 1
ATOM 2134 O O . GLU A 1 275 ? -27.022 -23.403 -28.035 1.00 18.67 271 GLU A O 1
ATOM 2140 N N . PHE A 1 276 ? -26.776 -23.896 -25.858 1.00 14.63 272 PHE A N 1
ATOM 2141 C CA . PHE A 1 276 ? -25.453 -24.493 -26.012 1.00 14.56 272 PHE A CA 1
ATOM 2142 C C . PHE A 1 276 ? -25.493 -25.745 -26.893 1.00 14.19 272 PHE A C 1
ATOM 2143 O O . PHE A 1 276 ? -24.742 -25.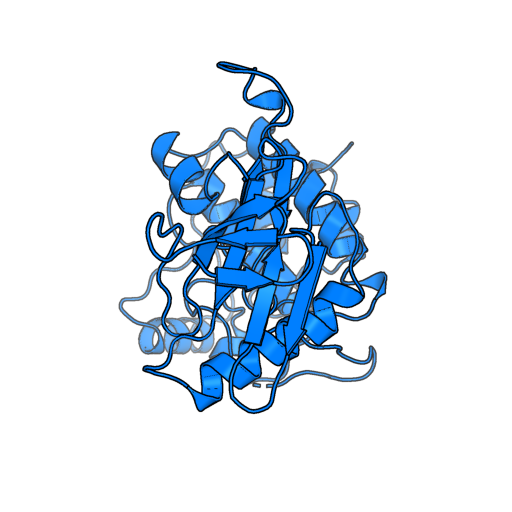844 -27.878 1.00 15.15 272 PHE A O 1
ATOM 2151 N N . PHE A 1 277 ? -26.387 -26.669 -26.554 1.00 14.13 273 PHE A N 1
ATOM 2152 C CA . PHE A 1 277 ? -26.492 -27.956 -27.231 1.00 15.65 273 PHE A CA 1
ATOM 2153 C C . PHE A 1 277 ? -26.773 -27.773 -28.709 1.00 20.58 273 PHE A C 1
ATOM 2154 O O . PHE A 1 277 ? -26.311 -28.555 -29.533 1.00 24.16 273 PHE A O 1
ATOM 2162 N N . HIS A 1 278 ? -27.526 -26.730 -29.040 1.00 18.85 274 HIS A N 1
ATOM 2163 C CA . HIS A 1 278 ? -27.966 -26.538 -30.416 1.00 20.23 274 HIS A CA 1
ATOM 2164 C C . HIS A 1 278 ? -27.221 -25.419 -31.122 1.00 18.84 274 HIS A C 1
ATOM 2165 O O . HIS A 1 278 ? -27.634 -24.958 -32.193 1.00 20.12 274 HIS A O 1
ATOM 2172 N N . HIS A 1 279 ? -26.116 -24.973 -30.539 1.00 16.45 275 HIS A N 1
ATOM 2173 C CA . HIS A 1 279 ? -25.344 -23.926 -31.187 1.00 14.83 275 HIS A CA 1
ATOM 2174 C C . HIS A 1 279 ? -24.752 -24.434 -32.502 1.00 16.38 275 HIS A C 1
ATOM 2175 O O . HIS A 1 279 ? -24.245 -25.545 -32.561 1.00 17.78 275 HIS A O 1
ATOM 2182 N N . PRO A 1 280 ? -24.832 -23.628 -33.570 1.00 15.22 276 PRO A N 1
ATOM 2183 C CA . PRO A 1 280 ? -24.390 -24.114 -34.885 1.00 16.35 276 PRO A CA 1
ATOM 2184 C C . PRO A 1 280 ? -22.912 -24.486 -34.949 1.00 16.14 276 PRO A C 1
ATOM 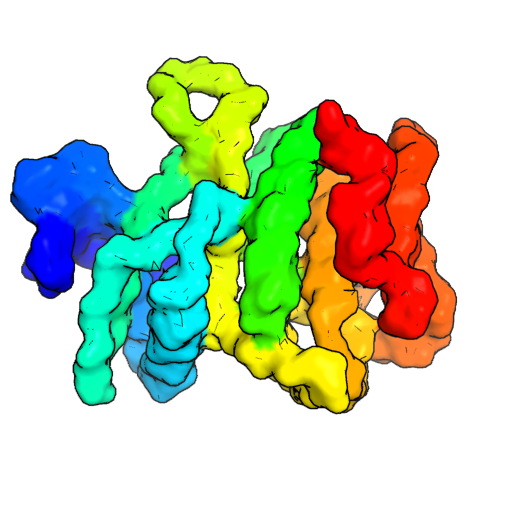2185 O O . PRO A 1 280 ? -22.564 -25.316 -35.780 1.00 19.61 276 PRO A O 1
ATOM 2189 N N . PHE A 1 281 ? -22.063 -23.902 -34.110 1.00 15.44 277 PHE A N 1
ATOM 2190 C CA . PHE A 1 281 ? -20.650 -24.282 -34.123 1.00 15.93 277 PHE A CA 1
ATOM 2191 C C . PHE A 1 281 ? -20.494 -25.769 -33.837 1.00 18.19 277 PHE A C 1
ATOM 2192 O O . PHE A 1 281 ? -19.547 -26.393 -34.309 1.00 19.56 277 PHE A O 1
ATOM 2200 N N . LEU A 1 282 ? -21.435 -26.335 -33.083 1.00 15.95 278 LEU A N 1
ATOM 2201 C CA . LEU A 1 282 ? -21.386 -27.744 -32.682 1.00 18.95 278 LEU A CA 1
ATOM 2202 C C . LEU A 1 282 ? -22.046 -28.694 -33.673 1.00 25.59 278 LEU A C 1
ATOM 2203 O O . LEU A 1 282 ? -22.034 -29.909 -33.462 1.00 28.88 278 LEU A O 1
ATOM 2208 N N . ASP A 1 283 ? -22.648 -28.160 -34.732 1.00 26.98 279 ASP A N 1
ATOM 2209 C CA . ASP A 1 283 ? -23.249 -29.023 -35.744 1.00 33.87 279 ASP A CA 1
ATOM 2210 C C . ASP A 1 283 ? -22.105 -29.724 -36.479 1.00 41.60 279 ASP A C 1
ATOM 2211 O O . ASP A 1 283 ? -21.214 -29.031 -36.977 1.00 44.84 279 ASP A O 1
ATOM 2216 N N . ALA A 1 284 ? -22.082 -31.060 -36.578 1.00 46.86 280 ALA A N 1
ATOM 2217 C CA . ALA A 1 284 ? -23.138 -32.030 -36.227 1.00 47.37 280 ALA A CA 1
ATOM 2218 C C . ALA A 1 284 ? -24.100 -32.225 -37.398 1.00 50.01 280 ALA A C 1
ATOM 2219 O O . ALA A 1 284 ? -23.749 -32.843 -38.406 1.00 52.24 280 ALA A O 1
#

Foldseek 3Di:
DDDDVQKDWDPPAWPDDDPQWTKTKIAGNVPRVQIWIKIKGDVVNQPLSLQLLVQVCVVQVPADDQQAWHFPDKDRDPRIIMTTTHDADAAWQLVVLVVVQFDDLVVLLLALLLVLVSVVVCVVQQKAQQADARNQKGWHAPDDPPDDPSRIHIHGHRSSVMDRDDPVGWDWEDYDLLQFALCRLLRHTHGNLRVLSSVLQRSQCNHRVDGQDDDPDSVRVNVVLVVDQADDGDHDPVDDPLNNVSSNQSNHNDSVSHDDSVCSNPRPSNDD

GO terms:
  GO:0004674 protein serine/threonine kinase activity (F, IDA)
  GO:0005737 cytoplasm (C, IDA)
  GO:0010508 positive regulation of autophagy (P, IDA)
  GO:0033554 cellular response to stress (P, IDA)
  GO:0006914 autophagy (P, IDA)
  GO:0005737 cytoplasm (C, IC)
  GO:0031333 negative regulation of protein-containing complex assembly (P, IDA)
  GO:0005515 protein binding (F, IPI)
  GO:0005776 autophagosome (C, IDA)
  GO:1903349 omegasome membrane (C, IDA)
  GO:0034045 phagophore assembly site membrane (C, IDA)
  GO:0000421 autophagosome membrane (C, IDA)
  GO:0016241 regulation of macroautophagy (P, IDA)
  GO:0018105 peptidyl-serine phosphorylation (P, IDA)
  GO:0046777 protein autophosphorylation (P, IDA)
  GO:0000045 autophagosome assembly (P, IDA)
  GO:0106310 protein serine kinase activity (F, EXP)
  GO:0006914 autophagy (P, IMP)
  GO:0044877 protein-containing complex binding (F, IPI)
  GO:1990316 Atg1/ULK1 kinase complex (C, IPI)

Secondary structure (DSSP, 8-state):
-EEETTEEEEEEEEEEE-SS-EEEEEEESS-TT-EEEEEE--GGGHHHHHHHHHHHHHHHTT---TTB--EEEEEE-SS-EEEEEE--TT-BHHHHHHHTTS--HHHHHHHHHHHHHHHHHHHHHTEE----SGGGEEEE--S-TT--GGG-EEEE---TT-EE--TT--B---S-TTTS-HHHHTT--B-THHHHHHHHHHHHHHHHSS-SS--SSHHHHHHHHHH-SS------TTS-HHHHHHHHHHT-SSTTTS--HHHHHT-GGG--

Sequence (272 aa):
TETVGKFEFSRKDLIGHGAFAVVVFKGRHRAAHDLEVAVKCIINKKNLAKSQTLLGKEIKILKELKHENIVALYDFQEMANSVYLVMEYCNGGDLADYLHAMRTLSEDTIRLFLQQIAGAMRLLLHSKGIIHRDLKPQNILLSNPAGRRANPNSIRVKIADFGFARYLQSNMMMMAALCGSPMYMAPEVIMSQHYDGKADLWSIGTIVYQCLTGKAPFQASSPQDLRLFYEKNKTLVPTIPRETSAPLRQLLLALLQRNHKDRMDFDEFFHHPFLDA

B-factor: mean 21.11, std 11.8, range [7.87, 82.49]

Nearest PDB structures (foldseek):
  8p5k-assembly4_D  TM=9.764E-01  e=3.173E-51  Homo sapiens
  8p5g-assembly2_B  TM=9.892E-01  e=2.047E-50  Homo sapiens
  8sv9-assembly2_B  TM=9.855E-01  e=1.109E-49  Homo sapiens
  6qat-assembly1_B-2  TM=8.938E-01  e=1.722E-31  Homo sapiens
  6qav-assembly2_D  TM=8.636E-01  e=9.326E-31  Homo sapiens

Organism: Homo sapiens (NCBI:txid9606)

Radius of gyration: 18.78 Å; Cα contacts (8 Å, |Δi|>4): 518; chains: 1; bounding box: 41×58×44 Å

=== Feature glossary ===
A reading guide for the features in this record.

Start from the sequence.

  · Sequence gives the chain of amino acids in standard one-letter code (A=alanine, C=cysteine, …, Y=tyrosine), read N→C. It is the only feature that is directly encoded by the gene; all structural features are derived from the folded form of this sequence.

Fold it, and you get atomic coordinates and the backbone conformation that goes with them.

  · Structure coordinates are given as an mmCIF _atom_site loop: one row per atom with element, residue name, chain id, sequence number, and x/y/z position in Å. Only the four main-chain atoms per residue are included here; side chains are omitted to keep the record compact.

  · Backbone dihedral angles. Every residue except chain termini has a φ (preceding-C → N → Cα → C) and a ψ (N → Cα → C → next-N). They are reported in degrees following the IUPAC sign convention. Secondary structure is essentially a statement about which (φ, ψ) basin each residue occupies.

  · Eight-state secondary structure (DSSP): H is the canonical α-helix, G the tighter 3₁₀-helix, I the wider π-helix; E/B are β-structure, T and S are turns and bends, and '-' is everything else. DSSP derives these from the pattern of main-chain N–H···O=C hydrogen bonds, not from the sequence.

  · SS3 is a coarse helix/strand/coil call (letters a/b/c) made by the P-SEA algorithm from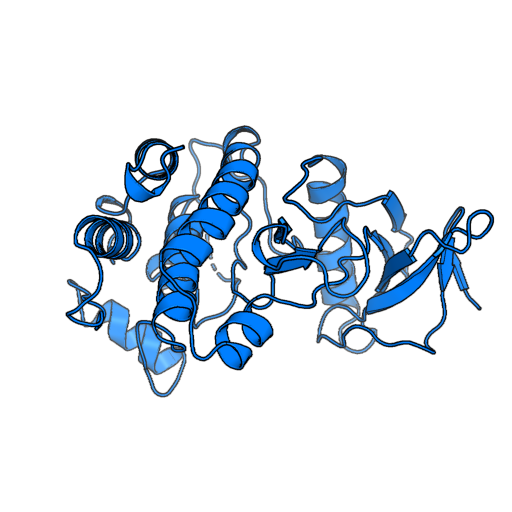 inter-Cα distances and dihedrals. It is less detailed than DSSP but needs only Cα positions.

Summarize the fold with a handful of shape descriptors and a per-residue structural alphabet.

  · Radius of gyration (Rg) is the root-mean-square distance of Cα atoms from their centroid — a single number for overall size and compactness. A globular domain of N residues has Rg ≈ 2.2·N^0.38 Å; an extended or disordered chain has a much larger Rg. The Cα contact count is the number of residue pairs whose Cα atoms are within 8 Å and are more than four positions apart in sequence — a standard proxy for tertiary packing density. The bounding box is the smallest axis-aligned box enclosing all Cα atoms.

  · 3Di is Foldseek's structural alphabet. Each residue is assigned one of twenty discrete states based on how its Cα sits relative to its spatial (not sequential) neighbors. Aligning 3Di strings finds structural homologs roughly as well as full 3D superposition, but orders of magnitude faster.

  · Solvent-accessible surface area (SASA) is the area in Å² traced out by the centre of a 1.4 Å probe sphere (a water molecule) rolled over the protein's van der Waals surface (Shrake–Rupley / Lee–Richards construction). Buried residues have near-zero SASA; fully exposed residues can exceed 200 Å². The total SASA scales roughly with the number of surface residues.

Ask how reliable the model is.

  · For AlphaFold models, the B-factor field carries pLDDT — the model's own estimate of local accuracy on a 0–100 scale. Regions with pLDDT<50 should be treated as essentially unmodeled; they often correspond to intrinsically disordered segments.

  · For experimental (PDB) structures, the B-factor (temperature factor) quantifies the positional spread of each atom in the crystal — a combination of thermal vibration and static disorder — in units of Å². High B-factors mark flexible loops or poorly resolved regions; low B-factors mark the rigid, well-ordered core.

  · Predicted Aligned Error (PAE) is an AlphaFold confidence matrix: entry (i, j) is the expected error in the position of residue j, in ångströms, when the prediction is superimposed on the true structure at residue i. Low PAE within a block of residues means that block is internally rigid and well-predicted; high PAE between two blocks means their relative placement is uncertain even if each block individually is confident.

Place it in context: what it resembles, what it is annotated as, and how it looks.

  · Structural nearest neighbors (via Foldseek easy-search vs the PDB). Reported per hit: target PDB id, E-value, and alignment TM-score. A TM-score above ~0.5 is the conventional threshold for 'same fold'.

  · Functional annotations link the protein to curated databases. InterPro entries identify conserved domains and families by matching the sequence against member-database signatures (Pfam, PROSITE, CDD, …). Gene Ontology (GO) terms describe molecular function, biological process, and cellular component in a controlled vocabulary. CATH places the structure in a hierarchical fold classification (Class/Architecture/Topology/Homologous-superfamily). The organism is the source species.

  · The contact map is a binary N×N matrix image: pixel (i, j) is dark where Cα_i and Cα_j are within 8 Å and |i−j|>4. Because the |i−j|>4 filter removes local helical contacts, off-diagonal stripes parallel to the main diagonal indicate parallel β-sheets; stripes perpendicular to it indicate antiparallel β-sheets. The Ramachandran plot scatters every residue's (φ, ψ) pair against the sterically allowed regions. The PAE heatmap renders the predicted-aligned-error matrix.

  · Six rendered views show the 3D structure from the faces of a cube — i.e. along ±x, ±y, ±z. Rendering representation is drawn randomly per protein from cartoon (secondary-structure ribbons), sticks (backbone bonds), or molecular surface; coloring is either N→C rainbow (blue at the N-terminus through red at the C-terminus) or one color per chain.